Protein AF-A0A367INT8-F1 (afdb_monomer)

pLDDT: mean 71.07, std 25.34, range [24.22, 95.88]

Sequence (345 aa):
MIKSFESLFSSVSCLPGCFTMYRIRTVDRKRPLFVSNEIIEDYSVNVVDTLHKKNLLYLGEDRYLTTLLLKHFPNFKTKFNPGAQCKTNAPDTWSVLVSQRRRWINSTVHNLGELVFLNQLCGFCCFSMRFIVMLDLFSTLIQPALLAYLGVLIWKLATATNGIPYITIITLGCTYGLQIFIFIIHKRWEYIAWFFISILALPVFSFYIPLYAYWHFDDFSWGNTRIVVGDKGKKTIVGDEGEFNPKSIPLIRWSEYEKQMMAENRSDRLSQGTYPSSVYGAPHSISGYSRYTASPVHSIIHPQSVAQDYHRMRYGPTMSSDGASETMSASMVQNYHLQNPYYRQ

Mean predicted aligned error: 16.53 Å

Radius of gyration: 29.36 Å; Cα contacts (8 Å, |Δi|>4): 205; chains: 1; bounding box: 70×78×75 Å

Secondary structure (DSSP, 8-state):
-HHHHHGGGT--S---SSS-----B-TTSSSBSTT-HHHHHHH------SHHHHIIIII-HHHHHHHHHHHH-TTS-----TT-----PPP-SHHHHHHHHHHHHHHHHHHHHHHHT-TT--EETTEEHHHHHHHHHHHHHHHHHHHHHHHHHHHHHHH-SS---HHHHHHHHHHHHHHHHHHHHTT-THHHHHHHHHHHHHIIIIIIHHHHHHHTTT----GGGGEEE-TTS-EEETT------GGGS----HHHHHHHHHHHHHHHHHHTS-PPP---------------------PPPPPPP------------------------TTHHHHHHHS-TT---

Organism: Rhizopus stolonifer (NCBI:txid4846)

InterPro domains:
  IPR004835 Chitin synthase [PTHR22914] (3-272)
  IPR029044 Nucleotide-diphospho-sugar transferases [SSF53448] (7-146)

Nearest PDB structures (foldseek):
  7cz5-assembly1_R  TM=1.765E-01  e=4.079E+00  Homo sapiens

Foldseek 3Di:
DQQQVVQVLQARQADDPPLDDDDQADPVRPAGQCPGPQNCVVQVDPDQPDLLSLLCNLLNVRNNSSLSSCQPPVVDGDHDDPPRDDDDDDDPDPVLVLLNLLSVLLSLLSSLVSLLPRPRARADPPGTVSVVSVVVNVCSVCQQVVVVVVVVLVVCCVPDPDDNPVVVVVVVCVVVVVVVVVCVVVVPVVVVVVSVVVVVCCCPNRHVSSVVSVVVSVDSDNPPPQQPCPPPRDRDRPPCPDDDDPVVDDPDDPVVVVVVVVVVVVVVVVVVPDDDDDDDDDDDDDDDDDDDDDDDDDDDDDDDDDDDDDDDDDDDDDDDDDDDDPDDDPPPVVVVQVPDPPPDD

Solvent-accessible surface area (backbone atoms only — not comparable to full-atom values): 22193 Å² total; per-residue (Å²): 110,66,55,63,56,34,29,73,64,50,39,39,81,62,51,58,81,64,99,65,89,79,75,63,48,44,95,85,63,81,45,53,55,76,77,24,70,73,45,42,65,73,66,69,64,85,78,64,85,46,75,60,50,38,29,30,64,76,58,18,40,44,36,39,53,34,45,46,46,46,70,78,39,57,91,62,67,40,74,69,61,90,83,68,80,86,88,81,85,74,74,89,46,69,70,56,43,51,54,52,51,26,39,52,52,45,15,44,56,49,43,38,54,56,50,48,71,47,85,63,56,61,61,60,84,98,50,39,46,41,55,54,42,45,50,51,47,52,46,66,70,46,40,37,59,53,52,55,50,50,52,52,51,51,52,50,60,75,71,55,88,76,82,78,65,57,69,60,54,51,51,51,48,51,59,54,48,51,54,54,51,53,37,58,75,70,68,43,65,70,56,58,61,50,47,56,56,48,59,73,41,37,63,48,69,45,27,51,47,53,52,54,20,66,73,46,65,83,64,80,76,77,62,78,85,50,52,55,73,45,102,76,79,50,79,44,65,85,77,74,74,68,89,82,60,79,82,75,59,81,87,70,53,69,76,55,50,52,48,48,55,54,47,50,59,46,49,56,54,53,71,76,64,72,77,82,89,83,85,89,84,89,90,89,84,86,87,89,80,89,85,90,88,88,84,93,72,94,78,83,83,79,87,76,92,85,88,78,88,88,88,87,83,89,82,87,91,83,81,87,82,90,77,96,70,91,71,82,70,82,66,67,72,59,59,66,63,74,75,45,90,87,72,81,129

Structure (mmCIF, N/CA/C/O backbone):
data_AF-A0A367INT8-F1
#
_entry.id   AF-A0A367INT8-F1
#
loop_
_atom_site.group_PDB
_atom_site.id
_atom_site.type_symbol
_atom_site.label_atom_id
_atom_site.label_alt_id
_atom_site.label_comp_id
_atom_site.label_asym_id
_atom_site.label_entity_id
_atom_site.label_seq_id
_atom_site.pdbx_PDB_ins_code
_atom_site.Cartn_x
_atom_site.Cartn_y
_atom_site.Cartn_z
_atom_site.occupancy
_atom_site.B_iso_or_equiv
_atom_site.auth_seq_id
_atom_site.auth_comp_id
_atom_site.auth_asym_id
_atom_site.auth_atom_id
_atom_site.pdbx_PDB_model_num
ATOM 1 N N . MET A 1 1 ? 8.473 -4.611 3.969 1.00 51.66 1 MET A N 1
ATOM 2 C CA . MET A 1 1 ? 9.503 -3.624 4.361 1.00 51.66 1 MET A CA 1
ATOM 3 C C . MET A 1 1 ? 8.876 -2.389 5.011 1.00 51.66 1 MET A C 1
ATOM 5 O O . MET A 1 1 ? 9.227 -2.111 6.146 1.00 51.66 1 MET A O 1
ATOM 9 N N . ILE A 1 2 ? 7.891 -1.733 4.378 1.00 67.69 2 ILE A N 1
ATOM 10 C CA . ILE A 1 2 ? 7.231 -0.515 4.907 1.00 67.69 2 ILE A CA 1
ATOM 11 C C . ILE A 1 2 ? 6.652 -0.706 6.321 1.00 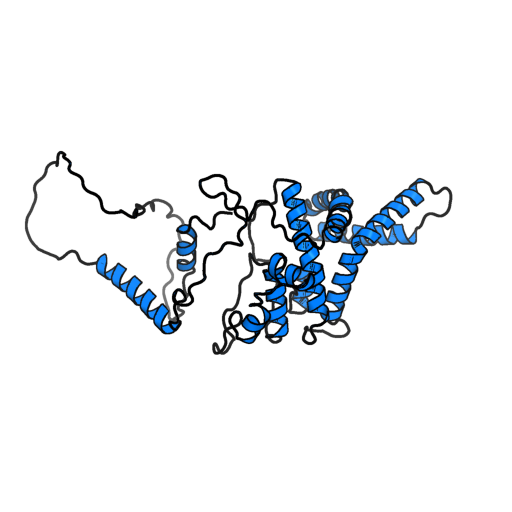67.69 2 ILE A C 1
ATOM 13 O O . ILE A 1 2 ? 7.054 0.001 7.231 1.00 67.69 2 ILE A O 1
ATOM 17 N N . LYS A 1 3 ? 5.826 -1.734 6.564 1.00 70.56 3 LYS A N 1
ATOM 18 C CA . LYS A 1 3 ? 5.237 -1.979 7.901 1.00 70.56 3 LYS A CA 1
ATOM 19 C C . LYS A 1 3 ? 6.270 -2.194 9.016 1.00 70.56 3 LYS A C 1
ATOM 21 O O . LYS A 1 3 ? 6.039 -1.826 10.163 1.00 70.56 3 LYS A O 1
ATOM 26 N N . SER A 1 4 ? 7.412 -2.802 8.690 1.00 69.44 4 SER A N 1
ATOM 27 C CA . SER A 1 4 ? 8.509 -3.001 9.644 1.00 69.44 4 SER A CA 1
ATOM 28 C C . SER A 1 4 ? 9.211 -1.681 9.963 1.00 69.44 4 SER A C 1
ATOM 30 O O . SER A 1 4 ? 9.553 -1.452 11.117 1.00 69.44 4 SER A O 1
ATOM 32 N N . PHE A 1 5 ? 9.372 -0.809 8.963 1.00 74.06 5 PHE A N 1
ATOM 33 C CA . PHE A 1 5 ? 9.899 0.545 9.133 1.00 74.06 5 PHE A CA 1
ATOM 34 C C . PHE A 1 5 ? 8.941 1.429 9.942 1.00 74.06 5 PHE A C 1
ATOM 36 O O . PHE A 1 5 ? 9.354 2.010 10.937 1.00 74.06 5 PHE A O 1
ATOM 43 N N . GLU A 1 6 ? 7.651 1.453 9.604 1.00 74.62 6 GLU A N 1
ATOM 44 C CA . GLU A 1 6 ? 6.619 2.171 10.370 1.00 74.62 6 GLU A CA 1
ATOM 45 C C . GLU A 1 6 ? 6.564 1.714 11.835 1.00 74.62 6 GLU A C 1
ATOM 47 O O . GLU A 1 6 ? 6.473 2.523 12.757 1.00 74.62 6 GLU A O 1
ATOM 52 N N . SER A 1 7 ? 6.720 0.409 12.078 1.00 72.06 7 SER A N 1
ATOM 53 C CA . SER A 1 7 ? 6.754 -0.132 13.437 1.00 72.06 7 SER A CA 1
ATOM 54 C C . SER A 1 7 ? 7.932 0.388 14.278 1.00 72.06 7 SER A C 1
ATOM 56 O O . SER A 1 7 ? 7.834 0.335 15.507 1.00 72.06 7 SER A O 1
ATOM 58 N N . LEU A 1 8 ? 9.014 0.903 13.673 1.00 69.56 8 LEU A N 1
ATOM 59 C CA . LEU A 1 8 ? 10.093 1.591 14.402 1.00 69.56 8 LEU A CA 1
ATOM 60 C C . LEU A 1 8 ? 9.602 2.916 15.000 1.00 69.56 8 LEU A C 1
ATOM 62 O O . LEU A 1 8 ? 9.969 3.258 16.121 1.00 69.56 8 LEU A O 1
ATOM 66 N N . PHE A 1 9 ? 8.683 3.601 14.317 1.00 69.69 9 PHE A N 1
ATOM 67 C CA . PHE A 1 9 ? 8.018 4.818 14.793 1.00 69.69 9 PHE A CA 1
ATOM 68 C C . PHE A 1 9 ? 6.831 4.525 15.719 1.00 69.69 9 PHE A C 1
ATOM 70 O O . PHE A 1 9 ? 6.019 5.401 16.002 1.00 69.69 9 PHE A O 1
ATOM 77 N N . SER A 1 10 ? 6.735 3.296 16.243 1.00 65.06 10 SER A N 1
ATOM 78 C CA . SER A 1 10 ? 5.701 2.874 17.195 1.00 65.06 10 SER A CA 1
ATOM 79 C C . SER A 1 10 ? 4.255 2.916 16.676 1.00 65.06 10 SER A C 1
ATOM 81 O O . SER A 1 10 ? 3.343 2.775 17.492 1.00 65.06 10 SER A O 1
ATOM 83 N N . SER A 1 11 ? 4.031 3.067 15.368 1.00 79.25 11 SER A N 1
ATOM 84 C CA . SER A 1 11 ? 2.694 3.023 14.772 1.00 79.25 11 SER A CA 1
ATOM 85 C C . SER A 1 11 ? 2.749 2.517 13.332 1.00 79.25 11 SER A C 1
ATOM 87 O O . SER A 1 11 ? 3.416 3.106 12.488 1.00 79.25 11 SER A O 1
ATOM 89 N N . VAL A 1 12 ? 2.042 1.425 13.057 1.00 84.12 12 VAL A N 1
ATOM 90 C CA . VAL A 1 12 ? 1.736 0.940 11.704 1.00 84.12 12 VAL A CA 1
ATOM 91 C C . VAL A 1 12 ? 0.470 1.638 11.213 1.00 84.12 12 VAL A C 1
ATOM 93 O O . VAL A 1 12 ? -0.550 1.630 11.907 1.00 84.12 12 VAL A O 1
ATOM 96 N N . SER A 1 13 ? 0.523 2.204 10.009 1.00 83.88 13 SER A N 1
ATOM 97 C CA . SER A 1 13 ? -0.543 3.052 9.455 1.00 83.88 13 SER A CA 1
ATOM 98 C C . SER A 1 13 ? -1.762 2.269 8.949 1.00 83.88 13 SER A C 1
ATOM 100 O O . SER A 1 13 ? -2.836 2.831 8.754 1.00 83.88 13 SER A O 1
ATOM 102 N N . CYS A 1 14 ? -1.612 0.957 8.746 1.00 87.31 14 CYS A N 1
ATOM 103 C CA . CYS A 1 14 ? -2.652 0.089 8.205 1.00 87.31 14 CYS A CA 1
ATOM 104 C C . CYS A 1 14 ? -2.554 -1.340 8.766 1.00 87.31 14 CYS A C 1
ATOM 106 O O . CYS A 1 14 ? -1.590 -2.077 8.501 1.00 87.31 14 CYS A O 1
ATOM 108 N N . LEU A 1 15 ? -3.588 -1.753 9.504 1.00 87.81 15 LEU A N 1
ATOM 109 C CA . LEU A 1 15 ? -3.765 -3.128 9.955 1.00 87.81 15 LEU A CA 1
ATOM 110 C C . LEU A 1 15 ? -4.551 -3.918 8.894 1.00 87.81 15 LEU A C 1
ATOM 112 O O . LEU A 1 15 ? -5.521 -3.401 8.344 1.00 87.81 15 LEU A O 1
ATOM 116 N N . PRO A 1 16 ? -4.130 -5.147 8.555 1.00 84.19 16 PRO A N 1
ATOM 117 C CA . PRO A 1 16 ? -4.927 -6.023 7.700 1.00 84.19 16 PRO A CA 1
ATOM 118 C C . PRO A 1 16 ? -6.182 -6.521 8.441 1.00 84.19 16 PRO A C 1
ATOM 120 O O . PRO A 1 16 ? -6.112 -6.762 9.646 1.00 84.19 16 PRO A O 1
ATOM 123 N N . GLY A 1 17 ? -7.297 -6.737 7.732 1.00 82.25 17 GLY A N 1
ATOM 124 C CA . GLY A 1 17 ? -8.530 -7.278 8.334 1.00 82.25 17 GLY A CA 1
ATOM 125 C C . GLY A 1 17 ? -8.402 -8.704 8.851 1.00 82.25 17 GLY A C 1
ATOM 126 O O . GLY A 1 17 ? -9.076 -9.106 9.793 1.00 82.25 17 GLY A O 1
ATOM 127 N N . CYS A 1 18 ? -7.476 -9.472 8.279 1.00 83.62 18 CYS A N 1
ATOM 128 C CA . CYS A 1 18 ? -7.076 -10.777 8.790 1.00 83.62 18 CYS A CA 1
ATOM 129 C C . CYS A 1 18 ? -5.679 -10.706 9.415 1.00 83.62 18 CYS A C 1
ATOM 131 O O . CYS A 1 18 ? -4.856 -9.873 9.043 1.00 83.62 18 CYS A O 1
ATOM 133 N N . PHE A 1 19 ? -5.391 -11.620 10.345 1.00 85.38 19 PHE A N 1
ATOM 134 C CA . PHE A 1 19 ? -4.071 -11.753 10.983 1.00 85.38 19 PHE A CA 1
ATOM 135 C C . PHE A 1 19 ? -3.630 -10.531 11.795 1.00 85.38 19 PHE A C 1
ATOM 137 O O . PHE A 1 19 ? -2.438 -10.246 11.926 1.00 85.38 19 PHE A O 1
ATOM 144 N N . THR A 1 20 ? -4.604 -9.856 12.400 1.00 88.75 20 THR A N 1
ATOM 145 C CA . THR A 1 20 ? -4.383 -8.799 13.382 1.00 88.75 20 THR A CA 1
ATOM 146 C C . THR A 1 20 ? -4.959 -9.225 14.725 1.00 88.75 20 THR A C 1
ATOM 148 O O . THR A 1 20 ? -6.068 -9.746 14.804 1.00 88.75 20 THR A O 1
ATOM 151 N N . MET A 1 21 ? -4.195 -9.011 15.795 1.00 88.81 21 MET A N 1
ATOM 152 C CA . MET A 1 21 ? -4.674 -9.199 17.160 1.00 88.81 21 MET A CA 1
ATOM 153 C C . MET A 1 21 ? -5.021 -7.845 17.759 1.00 88.81 21 MET A C 1
ATOM 155 O O . MET A 1 21 ? -4.192 -6.932 17.779 1.00 88.81 21 MET A O 1
ATOM 159 N N . TYR A 1 22 ? -6.236 -7.739 18.284 1.00 87.62 22 TYR A N 1
ATOM 160 C CA . TYR A 1 22 ? -6.759 -6.497 18.823 1.00 87.62 22 TYR A CA 1
ATOM 161 C C . TYR A 1 22 ? -6.879 -6.545 20.337 1.00 87.62 22 TYR A C 1
ATOM 163 O O . TYR A 1 22 ? -7.277 -7.542 20.939 1.00 87.62 22 TYR A O 1
ATOM 171 N N . ARG A 1 23 ? -6.581 -5.409 20.962 1.00 87.25 23 ARG A N 1
ATOM 172 C CA . ARG A 1 23 ? -6.961 -5.160 22.346 1.00 87.25 23 ARG A CA 1
ATOM 173 C C . ARG A 1 23 ? -8.399 -4.648 22.353 1.00 87.25 23 ARG A C 1
ATOM 175 O O . ARG A 1 23 ? -8.694 -3.663 21.694 1.00 87.25 23 ARG A O 1
ATOM 182 N N . ILE A 1 24 ? -9.279 -5.277 23.126 1.00 86.81 24 ILE A N 1
ATOM 183 C CA . ILE A 1 24 ? -10.713 -4.933 23.119 1.00 86.81 24 ILE A CA 1
ATOM 184 C C . ILE A 1 24 ? -11.026 -3.727 24.026 1.00 86.81 24 ILE A C 1
ATOM 186 O O . ILE A 1 24 ? -11.944 -2.960 23.743 1.00 86.81 24 ILE A O 1
ATOM 190 N N . ARG A 1 25 ? -10.262 -3.528 25.110 1.00 86.06 25 ARG A N 1
ATOM 191 C CA . ARG A 1 25 ? -10.492 -2.467 26.110 1.00 86.06 25 ARG A CA 1
ATOM 192 C C . ARG A 1 25 ? -9.225 -1.688 26.441 1.00 86.06 25 ARG A C 1
ATOM 194 O O . ARG A 1 25 ? -8.117 -2.210 26.321 1.00 86.06 25 ARG A O 1
ATOM 201 N N . THR A 1 26 ? -9.388 -0.465 26.923 1.00 84.25 26 THR A N 1
ATOM 202 C CA . THR A 1 26 ? -8.302 0.372 27.447 1.00 84.25 26 THR A CA 1
ATOM 203 C C . THR A 1 26 ? -7.573 -0.287 28.629 1.00 84.25 26 THR A C 1
ATOM 205 O O . THR A 1 26 ? -8.050 -1.259 29.215 1.00 84.25 26 THR A O 1
ATOM 208 N N . VAL A 1 27 ? -6.378 0.211 28.976 1.00 83.06 27 VAL A N 1
ATOM 209 C CA . VAL A 1 27 ? -5.539 -0.354 30.060 1.00 83.06 27 VAL A CA 1
ATOM 210 C C . VAL A 1 27 ? -6.277 -0.367 31.404 1.00 83.06 27 VAL A C 1
ATOM 212 O O . VAL A 1 27 ? -6.186 -1.339 32.145 1.00 83.06 27 VAL A O 1
ATOM 215 N N . ASP A 1 28 ? -7.061 0.673 31.677 1.00 82.00 28 ASP A N 1
ATOM 216 C CA . ASP A 1 28 ? -7.913 0.807 32.862 1.00 82.00 28 ASP A CA 1
ATOM 217 C C . ASP A 1 28 ? -9.216 -0.018 32.784 1.00 82.00 28 ASP A C 1
ATOM 219 O O . ASP A 1 28 ? -10.001 -0.018 33.728 1.00 82.00 28 ASP A O 1
ATOM 223 N N . ARG A 1 29 ? -9.453 -0.730 31.670 1.00 76.81 29 ARG A N 1
ATOM 224 C CA . ARG A 1 29 ? -10.635 -1.558 31.363 1.00 76.81 29 ARG A CA 1
ATOM 225 C C . ARG A 1 29 ? -11.980 -0.825 31.362 1.00 76.81 29 ARG A C 1
ATOM 227 O O . ARG A 1 29 ? -13.014 -1.488 31.269 1.00 76.81 29 ARG A O 1
ATOM 234 N N . LYS A 1 30 ? -11.988 0.508 31.426 1.00 79.62 30 LYS A N 1
ATOM 235 C CA . LYS A 1 30 ? -13.220 1.307 31.521 1.00 79.62 30 LYS A CA 1
ATOM 236 C C . LYS A 1 30 ? -13.869 1.583 30.173 1.00 79.62 30 LYS A C 1
ATOM 238 O O . LYS A 1 30 ? -15.074 1.800 30.132 1.00 79.62 30 LYS A O 1
ATOM 243 N N . ARG A 1 31 ? -13.093 1.589 29.083 1.00 80.81 31 ARG A N 1
ATOM 244 C CA . ARG A 1 31 ? -13.590 1.948 27.751 1.00 80.81 31 ARG A CA 1
ATOM 245 C C . ARG A 1 31 ? -13.299 0.843 26.733 1.00 80.81 31 ARG A C 1
ATOM 247 O O . ARG A 1 31 ? -12.175 0.328 26.707 1.00 80.81 31 ARG A O 1
ATOM 254 N N . PRO A 1 32 ? -14.281 0.447 25.907 1.00 86.75 32 PRO A N 1
ATOM 255 C CA . PRO A 1 32 ? -14.003 -0.365 24.733 1.00 86.75 32 PRO A CA 1
ATOM 256 C C . PRO A 1 32 ? -13.236 0.462 23.696 1.00 86.75 32 PRO A C 1
ATOM 258 O O . PRO A 1 32 ? -13.439 1.668 23.603 1.00 86.75 32 PRO A O 1
ATOM 261 N N . LEU A 1 33 ? -12.354 -0.184 22.931 1.00 86.44 33 LEU A N 1
ATOM 262 C CA . LEU A 1 33 ? -11.615 0.481 21.853 1.00 86.44 33 LEU A CA 1
ATOM 263 C C . LEU A 1 33 ? -12.433 0.502 20.558 1.00 86.44 33 LEU A C 1
ATOM 265 O O . LEU A 1 33 ? -12.694 1.568 20.033 1.00 86.44 33 LEU A O 1
ATOM 269 N N . PHE A 1 34 ? -12.895 -0.658 20.087 1.00 84.50 34 PHE A N 1
ATOM 270 C CA . PHE A 1 34 ? -13.546 -0.811 18.773 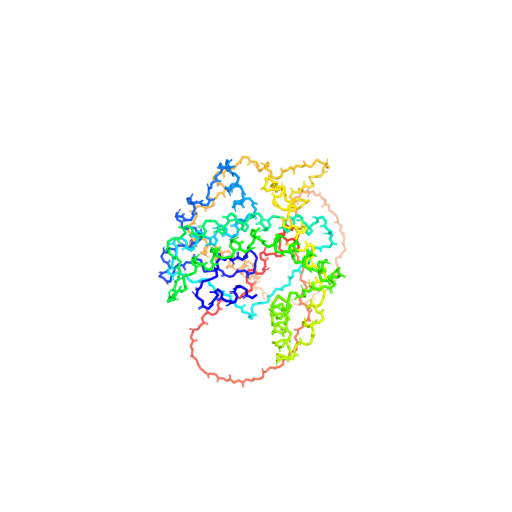1.00 84.50 34 PHE A CA 1
ATOM 271 C C . PHE A 1 34 ? -15.027 -0.439 18.747 1.00 84.50 34 PHE A C 1
ATOM 273 O O . PHE A 1 34 ? -15.547 -0.046 17.713 1.00 84.50 34 PHE A O 1
ATOM 280 N N . VAL A 1 35 ? -15.701 -0.572 19.889 1.00 86.12 35 VAL A N 1
ATOM 281 C CA . VAL A 1 35 ? -17.119 -0.220 20.058 1.00 86.12 35 VAL A CA 1
ATOM 282 C C . VAL A 1 35 ? -17.267 1.035 20.918 1.00 86.12 35 VAL A C 1
ATOM 284 O O . VAL A 1 35 ? -18.197 1.153 21.711 1.00 86.12 35 VAL A O 1
ATOM 287 N N . SER A 1 36 ? -16.289 1.942 20.839 1.00 89.31 36 SER A N 1
ATOM 288 C CA . SER A 1 36 ? -16.420 3.265 21.443 1.00 89.31 36 SER A CA 1
ATOM 289 C C . SER A 1 36 ? -17.398 4.105 20.624 1.00 89.31 36 SER A C 1
ATOM 291 O O . SER A 1 36 ? -17.539 3.893 19.418 1.00 89.31 36 SER A O 1
ATOM 293 N N . ASN A 1 37 ? -18.073 5.056 21.271 1.00 90.00 37 ASN A N 1
ATOM 294 C CA . ASN A 1 37 ? -19.060 5.899 20.596 1.00 90.00 37 ASN A CA 1
ATOM 295 C C . ASN A 1 37 ? -18.432 6.655 19.417 1.00 90.00 37 ASN A C 1
ATOM 297 O O . ASN A 1 37 ? -19.043 6.738 18.363 1.00 90.00 37 ASN A O 1
ATOM 301 N N . GLU A 1 38 ? -17.193 7.123 19.576 1.00 91.19 38 GLU A N 1
ATOM 302 C CA . GLU A 1 38 ? -16.467 7.895 18.567 1.00 91.19 38 GLU A CA 1
ATOM 303 C C . GLU A 1 38 ? -16.141 7.062 17.318 1.00 91.19 38 GLU A C 1
ATOM 305 O O . GLU A 1 38 ? -16.261 7.550 16.197 1.00 91.19 38 GLU A O 1
ATOM 310 N N . ILE A 1 39 ? -15.756 5.790 17.494 1.00 92.44 39 ILE A N 1
ATOM 311 C CA . ILE A 1 39 ? -15.537 4.890 16.354 1.00 92.44 39 ILE A CA 1
ATOM 312 C C . ILE A 1 39 ? -16.863 4.531 15.701 1.00 92.44 39 ILE A C 1
ATOM 314 O O . ILE A 1 39 ? -16.953 4.567 14.479 1.00 92.44 39 ILE A O 1
ATOM 318 N N . ILE A 1 40 ? -17.885 4.191 16.491 1.00 91.69 40 ILE A N 1
ATOM 319 C CA . ILE A 1 40 ? -19.196 3.815 15.954 1.00 91.69 40 ILE A CA 1
ATOM 320 C C . ILE A 1 40 ? -19.775 4.970 15.138 1.00 91.69 40 ILE A C 1
ATOM 322 O O . ILE A 1 40 ? -20.241 4.732 14.032 1.00 91.69 40 ILE A O 1
ATOM 326 N N . GLU A 1 41 ? -19.718 6.204 15.631 1.00 91.56 41 GLU A N 1
ATOM 327 C CA . GLU A 1 41 ? -20.255 7.380 14.940 1.00 91.56 41 GLU A CA 1
ATOM 328 C C . GLU A 1 41 ? -19.591 7.612 13.573 1.00 91.56 41 GLU A C 1
ATOM 330 O O . GLU A 1 41 ? -20.291 7.772 12.575 1.00 91.56 41 GLU A O 1
ATOM 335 N N . ASP A 1 42 ? -18.258 7.538 13.499 1.00 91.31 42 ASP A N 1
ATOM 336 C CA . ASP A 1 42 ? -17.522 7.723 12.240 1.00 91.31 42 ASP A CA 1
ATOM 337 C C . ASP A 1 42 ? -17.652 6.519 11.284 1.00 91.31 42 ASP A C 1
ATOM 339 O O . ASP A 1 42 ? -17.585 6.671 10.064 1.00 91.31 42 ASP A O 1
ATOM 343 N N . TYR A 1 43 ? -17.805 5.308 11.822 1.00 91.62 43 TYR A N 1
ATOM 344 C CA . TYR A 1 43 ? -17.784 4.073 11.040 1.00 91.62 43 TYR A CA 1
ATOM 345 C C . TYR A 1 43 ? -19.183 3.620 10.584 1.00 91.62 43 TYR A C 1
ATOM 347 O O . TYR A 1 43 ? -19.321 3.041 9.508 1.00 91.62 43 TYR A O 1
ATOM 355 N N . SER A 1 44 ? -20.242 3.904 11.353 1.00 89.00 44 SER A N 1
ATOM 356 C CA . SER A 1 44 ? -21.634 3.486 11.080 1.00 89.00 44 SER A CA 1
ATOM 357 C C . SER A 1 44 ? -22.357 4.371 10.052 1.00 89.00 44 SER A C 1
ATOM 359 O O . SER A 1 44 ? -23.520 4.753 10.201 1.00 89.00 44 SER A O 1
ATOM 361 N N . VAL A 1 45 ? -21.674 4.697 8.956 1.00 87.00 45 VAL A N 1
ATOM 362 C CA . VAL A 1 45 ? -22.222 5.530 7.883 1.00 87.00 45 VAL A CA 1
ATOM 363 C C . VAL A 1 45 ? -23.026 4.669 6.909 1.00 87.00 45 VAL A C 1
ATOM 365 O O . VAL A 1 45 ? -22.475 4.006 6.033 1.00 87.00 45 VAL A O 1
ATOM 368 N N . ASN A 1 46 ? -24.353 4.726 7.027 1.00 81.38 46 ASN A N 1
ATOM 369 C CA . ASN A 1 46 ? -25.266 3.970 6.159 1.00 81.38 46 ASN A CA 1
ATOM 370 C C . ASN A 1 46 ? -25.440 4.591 4.761 1.00 81.38 46 ASN A C 1
ATOM 372 O O . ASN A 1 46 ? -25.730 3.887 3.796 1.00 81.38 46 ASN A O 1
ATOM 376 N N . VAL A 1 47 ? -25.253 5.910 4.632 1.00 84.50 47 VAL A N 1
ATOM 377 C CA . VAL A 1 47 ? -25.391 6.630 3.357 1.00 84.50 47 VAL A CA 1
ATOM 378 C C . VAL A 1 47 ? -24.008 6.975 2.812 1.00 84.50 47 VAL A C 1
ATOM 380 O O . VAL A 1 47 ? -23.354 7.922 3.250 1.00 84.50 47 VAL A O 1
ATOM 383 N N . VAL A 1 48 ? -23.564 6.181 1.840 1.00 86.75 48 VAL A N 1
ATOM 384 C CA . VAL A 1 48 ? -22.223 6.257 1.249 1.00 86.75 48 VAL A CA 1
ATOM 385 C C . VAL A 1 48 ? -22.310 6.891 -0.144 1.00 86.75 48 VAL A C 1
ATOM 387 O O . VAL A 1 48 ? -22.306 6.225 -1.180 1.00 86.75 48 VAL A O 1
ATOM 390 N N . ASP A 1 49 ? -22.442 8.212 -0.156 1.00 88.00 49 ASP A N 1
ATOM 391 C CA . ASP A 1 49 ? -22.735 9.037 -1.331 1.00 88.00 49 ASP A CA 1
ATOM 392 C C . ASP A 1 49 ? -21.497 9.403 -2.164 1.00 88.00 49 ASP A C 1
ATOM 394 O O . ASP A 1 49 ? -21.576 9.494 -3.390 1.00 88.00 49 ASP A O 1
ATOM 398 N N . THR A 1 50 ? -20.331 9.557 -1.531 1.00 92.31 50 THR A N 1
ATOM 399 C CA . THR A 1 50 ? -19.106 9.988 -2.222 1.00 92.31 50 THR A CA 1
ATOM 400 C C . THR A 1 50 ? -18.208 8.828 -2.647 1.00 92.31 50 THR A C 1
ATOM 402 O O . THR A 1 50 ? -18.126 7.794 -1.983 1.00 92.31 50 THR A O 1
ATOM 405 N N . LEU A 1 51 ? -17.447 9.035 -3.729 1.00 92.00 51 LEU A N 1
ATOM 406 C CA . LEU A 1 51 ? -16.408 8.103 -4.185 1.00 92.00 51 LEU A CA 1
ATOM 407 C C . LEU A 1 51 ? -15.413 7.767 -3.064 1.00 92.00 51 LEU A C 1
ATOM 409 O O . LEU A 1 51 ? -15.011 6.617 -2.898 1.00 92.00 51 LEU A O 1
ATOM 413 N N . HIS A 1 52 ? -15.058 8.777 -2.271 1.00 93.38 52 HIS A N 1
ATOM 414 C CA . HIS A 1 52 ? -14.146 8.637 -1.149 1.00 93.38 52 HIS A CA 1
ATOM 415 C C . HIS A 1 52 ? -14.717 7.725 -0.058 1.00 93.38 52 HIS A C 1
ATOM 417 O O . HIS A 1 52 ? -14.083 6.732 0.295 1.00 93.38 52 HIS A O 1
ATOM 423 N N . LYS A 1 53 ? -15.944 7.987 0.409 1.00 91.25 53 LYS A N 1
ATOM 424 C CA . LYS A 1 53 ? -16.592 7.143 1.420 1.00 91.25 53 LYS A CA 1
ATOM 425 C C . LYS A 1 53 ? -16.797 5.712 0.919 1.00 91.25 53 LYS A C 1
ATOM 427 O O . LYS A 1 53 ? -16.570 4.778 1.677 1.00 91.25 53 LYS A O 1
ATOM 432 N N . LYS A 1 54 ? -17.155 5.516 -0.358 1.00 91.56 54 LYS A N 1
ATOM 433 C CA . LYS A 1 54 ? -17.300 4.170 -0.947 1.00 91.56 54 LYS A CA 1
ATOM 434 C C . LYS A 1 54 ? -15.981 3.404 -0.942 1.00 91.56 54 LYS A C 1
ATOM 436 O O . LYS A 1 54 ? -15.951 2.235 -0.571 1.00 91.56 54 LYS A O 1
ATOM 441 N N . ASN A 1 55 ? -14.875 4.056 -1.294 1.00 93.25 55 ASN A N 1
ATOM 442 C CA . ASN A 1 55 ? -13.558 3.426 -1.247 1.00 93.25 55 ASN A CA 1
ATOM 443 C C . ASN A 1 55 ? -13.117 3.078 0.183 1.00 93.25 55 ASN A C 1
ATOM 445 O O . ASN A 1 55 ? -12.540 2.011 0.388 1.00 93.25 55 ASN A O 1
ATOM 449 N N . LEU A 1 56 ? -13.420 3.930 1.165 1.00 92.75 56 LEU A N 1
ATOM 450 C CA . LEU A 1 56 ? -13.120 3.660 2.572 1.00 92.75 56 LEU A CA 1
ATOM 451 C C . LEU A 1 56 ? -13.981 2.534 3.155 1.00 92.75 56 LEU A C 1
ATOM 453 O O . LEU A 1 56 ? -13.435 1.584 3.698 1.00 92.75 56 LEU A O 1
ATOM 457 N N . LEU A 1 57 ? -15.305 2.615 3.020 1.00 91.06 57 LEU A N 1
ATOM 458 C CA . LEU A 1 57 ? -16.244 1.741 3.732 1.00 91.06 57 LEU A CA 1
ATOM 459 C C . LEU A 1 57 ? -16.574 0.448 2.977 1.00 91.06 57 LEU A C 1
ATOM 461 O O . LEU A 1 57 ? -16.823 -0.572 3.607 1.00 91.06 57 LEU A O 1
ATOM 465 N N . TYR A 1 58 ? -16.572 0.442 1.638 1.00 88.50 58 TYR A N 1
ATOM 466 C CA . TYR A 1 58 ? -16.912 -0.767 0.868 1.00 88.50 58 TYR A CA 1
ATOM 467 C C . TYR A 1 58 ? -15.699 -1.575 0.419 1.00 88.50 58 TYR A C 1
ATOM 469 O O . TYR A 1 58 ? -15.823 -2.786 0.227 1.00 88.50 58 TYR A O 1
ATOM 477 N N . LEU A 1 59 ? -14.547 -0.933 0.198 1.00 89.06 59 LEU A N 1
ATOM 478 C CA . LEU A 1 59 ? -13.343 -1.600 -0.317 1.00 89.06 59 LEU A CA 1
ATOM 479 C C . LEU A 1 59 ? -12.202 -1.670 0.702 1.00 89.06 59 LEU A C 1
ATOM 481 O O . LEU A 1 59 ? -11.416 -2.615 0.655 1.00 89.06 59 LEU A O 1
ATOM 485 N N . GLY A 1 60 ? -12.092 -0.666 1.574 1.00 90.50 60 GLY A N 1
ATOM 486 C CA . GLY A 1 60 ? -10.952 -0.429 2.460 1.00 90.50 60 GLY A CA 1
ATOM 487 C C . GLY A 1 60 ? -11.276 -0.461 3.946 1.00 90.50 60 GLY A C 1
ATOM 488 O O . GLY A 1 60 ? -10.538 0.147 4.716 1.00 90.50 60 GLY A O 1
ATOM 489 N N . GLU A 1 61 ? -12.355 -1.132 4.329 1.00 92.06 61 GLU A N 1
ATOM 490 C CA . GLU A 1 61 ? -12.961 -1.066 5.659 1.00 92.06 61 GLU A CA 1
ATOM 491 C C . GLU A 1 61 ? -11.955 -1.313 6.800 1.00 92.06 61 GLU A C 1
ATOM 493 O O . GLU A 1 61 ? -11.801 -0.456 7.670 1.00 92.06 61 GLU A O 1
ATOM 498 N N . ASP A 1 62 ? -11.148 -2.375 6.709 1.00 91.44 62 ASP A N 1
ATOM 499 C CA . ASP A 1 62 ? -10.062 -2.672 7.659 1.00 91.44 62 ASP A CA 1
ATOM 500 C C . ASP A 1 62 ? -9.076 -1.501 7.850 1.00 91.44 62 ASP A C 1
ATOM 502 O O . ASP A 1 62 ? -8.573 -1.211 8.945 1.00 91.44 62 ASP A O 1
ATOM 506 N N . ARG A 1 63 ? -8.750 -0.828 6.739 1.00 92.69 63 ARG A N 1
ATOM 507 C CA . ARG A 1 63 ? -7.801 0.288 6.719 1.00 92.69 63 ARG A CA 1
ATOM 508 C C . ARG A 1 63 ? -8.434 1.508 7.352 1.00 92.69 63 ARG A C 1
ATOM 510 O O . ARG A 1 63 ? -7.799 2.148 8.185 1.00 92.69 63 ARG A O 1
ATOM 517 N N . TYR A 1 64 ? -9.686 1.778 6.997 1.00 93.56 64 TYR A N 1
ATOM 518 C CA . TYR A 1 64 ? -10.430 2.891 7.553 1.00 93.56 64 TYR A CA 1
ATOM 519 C C . TYR A 1 64 ? -10.620 2.727 9.062 1.00 93.56 64 TYR A C 1
ATOM 521 O O . TYR A 1 64 ? -10.352 3.661 9.812 1.00 93.56 64 TYR A O 1
ATOM 529 N N . LEU A 1 65 ? -10.928 1.516 9.534 1.00 93.00 65 LEU A N 1
ATOM 530 C CA . LEU A 1 65 ? -10.965 1.206 10.962 1.00 93.00 65 LEU A CA 1
ATOM 531 C C . LEU A 1 65 ? -9.622 1.507 11.644 1.00 93.00 65 LEU A C 1
ATOM 533 O O . LEU A 1 65 ? -9.589 2.094 12.723 1.00 93.00 65 LEU A O 1
ATOM 537 N N . THR A 1 66 ? -8.500 1.164 11.003 1.00 92.00 66 THR A N 1
ATOM 538 C CA . THR A 1 66 ? -7.166 1.525 11.513 1.00 92.00 66 THR A CA 1
ATOM 539 C C . THR A 1 66 ? -6.993 3.041 11.617 1.00 92.00 66 THR A C 1
ATOM 541 O O . THR A 1 66 ? -6.509 3.536 12.633 1.00 92.00 66 THR A O 1
ATOM 544 N N . THR A 1 67 ? -7.417 3.783 10.597 1.00 92.50 67 THR A N 1
ATOM 545 C CA . THR A 1 67 ? -7.379 5.250 10.570 1.00 92.50 67 THR A CA 1
ATOM 546 C C . THR A 1 67 ? -8.196 5.848 11.719 1.00 92.50 67 THR A C 1
ATOM 548 O O . THR A 1 67 ? -7.703 6.734 12.417 1.00 92.50 67 THR A O 1
ATOM 551 N N . LEU A 1 68 ? -9.390 5.315 11.998 1.00 92.75 68 LEU A N 1
ATOM 552 C CA . LEU A 1 68 ? -10.221 5.744 13.130 1.00 92.75 68 LEU A CA 1
ATOM 553 C C . LEU A 1 68 ? -9.578 5.438 14.486 1.00 92.75 68 LEU A C 1
ATOM 555 O O . LEU A 1 68 ? -9.612 6.281 15.382 1.00 92.75 68 LEU A O 1
ATOM 559 N N . LEU A 1 69 ? -8.931 4.279 14.641 1.00 90.69 69 LEU A N 1
ATOM 560 C CA . LEU A 1 69 ? -8.180 3.959 15.860 1.00 90.69 69 LEU A CA 1
ATOM 561 C C . LEU A 1 69 ? -7.035 4.948 16.089 1.00 90.69 69 LEU A C 1
ATOM 563 O O . LEU A 1 69 ? -6.831 5.398 17.213 1.00 90.69 69 LEU A O 1
ATOM 567 N N . LEU A 1 70 ? -6.300 5.308 15.036 1.00 89.62 70 LEU A N 1
ATOM 568 C CA . LEU A 1 70 ? -5.214 6.286 15.125 1.00 89.62 70 LEU A CA 1
ATOM 569 C C . LEU A 1 70 ? -5.731 7.702 15.419 1.00 89.62 70 LEU A C 1
ATOM 571 O O . LEU A 1 70 ? -5.062 8.454 16.122 1.00 89.62 70 LEU A O 1
ATOM 575 N N . LYS A 1 71 ? -6.920 8.049 14.914 1.00 90.56 71 LYS A N 1
ATOM 576 C CA . LYS A 1 71 ? -7.592 9.335 15.147 1.00 90.56 71 LYS A CA 1
ATOM 577 C C . LYS A 1 71 ? -8.094 9.480 16.586 1.00 90.56 71 LYS A C 1
ATOM 579 O O . LYS A 1 71 ? -7.823 10.494 17.221 1.00 90.56 71 LYS A O 1
ATOM 584 N N . HIS A 1 72 ? -8.820 8.484 17.095 1.00 90.88 72 HIS A N 1
ATOM 585 C CA . HIS A 1 72 ? -9.531 8.568 18.381 1.00 90.88 72 HIS A CA 1
ATOM 586 C C . HIS A 1 72 ? -8.722 8.038 19.569 1.00 90.88 72 HIS A C 1
ATOM 588 O O . HIS A 1 72 ? -8.948 8.436 20.711 1.00 90.88 72 HIS A O 1
ATOM 594 N N . PHE A 1 73 ? -7.741 7.168 19.316 1.00 89.00 73 PHE A N 1
ATOM 595 C CA . PHE A 1 73 ? -6.905 6.544 20.343 1.00 89.00 73 PHE A CA 1
ATOM 596 C C . PHE A 1 73 ? -5.400 6.755 20.081 1.00 89.00 73 PHE A C 1
ATOM 598 O O . PHE A 1 73 ? -4.636 5.786 20.070 1.00 89.00 73 PHE A O 1
ATOM 605 N N . PRO A 1 74 ? -4.924 8.012 19.973 1.00 85.69 74 PRO A N 1
ATOM 606 C CA . PRO A 1 74 ? -3.534 8.350 19.614 1.00 85.69 74 PRO A CA 1
ATOM 607 C C . PRO A 1 74 ? -2.482 7.811 20.601 1.00 85.69 74 PRO A C 1
ATOM 609 O O . PRO A 1 74 ? -1.317 7.627 20.256 1.00 85.69 74 PRO A O 1
ATOM 612 N N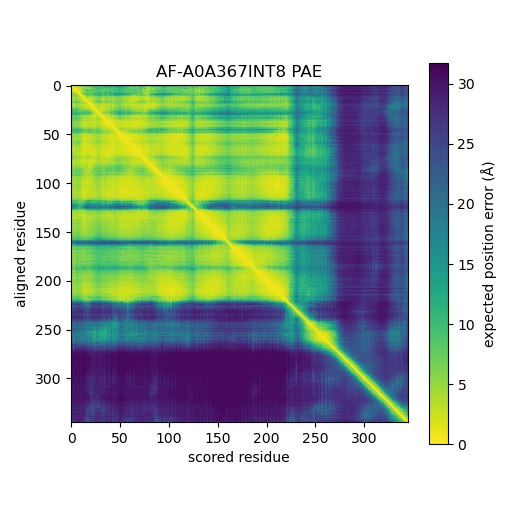 . ASN A 1 75 ? -2.883 7.543 21.848 1.00 84.38 75 ASN A N 1
ATOM 613 C CA . ASN A 1 75 ? -2.004 7.007 22.892 1.00 84.38 75 ASN A CA 1
ATOM 614 C C . ASN A 1 75 ? -1.772 5.490 22.766 1.00 84.38 75 ASN A C 1
ATOM 616 O O . ASN A 1 75 ? -0.921 4.931 23.464 1.00 84.38 75 ASN A O 1
ATOM 620 N N . PHE A 1 76 ? -2.534 4.806 21.910 1.00 86.88 76 PHE A N 1
ATOM 621 C CA . PHE A 1 76 ? -2.380 3.382 21.644 1.00 86.88 76 PHE A CA 1
ATOM 622 C C . PHE A 1 76 ? -1.469 3.160 20.439 1.00 86.88 76 PHE A C 1
ATOM 624 O O . PHE A 1 76 ? -1.393 3.966 19.519 1.00 86.88 76 PHE A O 1
ATOM 631 N N . LYS A 1 77 ? -0.742 2.042 20.465 1.00 85.31 77 LYS A N 1
ATOM 632 C CA . LYS A 1 77 ? 0.276 1.721 19.463 1.00 85.31 77 LYS A CA 1
ATOM 633 C C . LYS A 1 77 ? -0.140 0.511 18.649 1.00 85.31 77 LYS A C 1
ATOM 635 O O . LYS A 1 77 ? -0.453 -0.537 19.216 1.00 85.31 77 LYS A O 1
ATOM 640 N N . THR A 1 78 ? -0.055 0.633 17.334 1.00 88.31 78 THR A N 1
ATOM 641 C CA . THR A 1 78 ? -0.129 -0.484 16.392 1.00 88.31 78 THR A CA 1
ATOM 642 C C . THR A 1 78 ? 1.293 -0.973 16.111 1.00 88.31 78 THR A C 1
ATOM 644 O O . THR A 1 78 ? 2.193 -0.186 15.819 1.00 88.31 78 THR A O 1
ATOM 647 N N . LYS A 1 79 ? 1.540 -2.278 16.257 1.00 86.19 79 LYS A N 1
ATOM 648 C CA . LYS A 1 79 ? 2.877 -2.864 16.080 1.00 86.19 79 LYS A CA 1
ATOM 649 C C . LYS A 1 79 ? 2.843 -4.044 15.130 1.00 86.19 79 LYS A C 1
ATOM 651 O O . LYS A 1 79 ? 1.934 -4.868 15.180 1.00 86.19 79 LYS A O 1
ATOM 656 N N . PHE A 1 80 ? 3.884 -4.144 14.314 1.00 89.06 80 PHE A N 1
ATOM 657 C CA . PHE A 1 80 ? 4.125 -5.310 13.483 1.00 89.06 80 PHE A CA 1
ATOM 658 C C . PHE A 1 80 ? 4.958 -6.335 14.263 1.00 89.06 80 PHE A C 1
ATOM 660 O O . PHE A 1 80 ? 6.031 -6.005 14.766 1.00 89.06 80 PHE A O 1
ATOM 667 N N . ASN A 1 81 ? 4.480 -7.578 14.355 1.00 88.00 81 ASN A N 1
ATOM 668 C CA . ASN A 1 81 ? 5.237 -8.684 14.939 1.00 88.00 81 ASN A CA 1
ATOM 669 C C . ASN A 1 81 ? 5.775 -9.596 13.818 1.00 88.00 81 ASN A C 1
ATOM 671 O O . ASN A 1 81 ? 4.979 -10.312 13.212 1.00 88.00 81 ASN A O 1
ATOM 675 N N . PRO A 1 82 ? 7.097 -9.625 13.553 1.00 84.94 82 PRO A N 1
ATOM 676 C CA . PRO A 1 82 ? 7.671 -10.465 12.499 1.00 84.94 82 PRO A CA 1
ATOM 677 C C . PRO A 1 82 ? 7.574 -11.970 12.790 1.00 84.94 82 PRO A C 1
ATOM 679 O O . PRO A 1 82 ? 7.690 -12.769 11.866 1.00 84.94 82 PRO A O 1
ATOM 682 N N . GLY A 1 83 ? 7.374 -12.365 14.053 1.00 87.00 83 GLY A N 1
ATOM 683 C CA . GLY A 1 83 ? 7.170 -13.762 14.442 1.00 87.00 83 GLY A CA 1
ATOM 684 C C . GLY A 1 83 ? 5.735 -14.258 14.243 1.00 87.00 83 GLY A C 1
ATOM 685 O O . GLY A 1 83 ? 5.499 -15.460 14.333 1.00 87.00 83 GLY A O 1
ATOM 686 N N . ALA A 1 84 ? 4.774 -13.367 13.975 1.00 87.62 84 ALA A N 1
ATOM 687 C CA . ALA A 1 84 ? 3.403 -13.767 13.686 1.00 87.62 84 ALA A CA 1
ATOM 688 C C . ALA A 1 84 ? 3.334 -14.403 12.290 1.00 87.62 84 ALA A C 1
ATOM 690 O O . ALA A 1 84 ? 3.697 -13.780 11.292 1.00 87.62 84 ALA A O 1
ATOM 691 N N . GLN A 1 85 ? 2.872 -15.652 12.226 1.00 85.81 85 GLN A N 1
ATOM 692 C CA . GLN A 1 85 ? 2.776 -16.418 10.987 1.00 85.81 85 GLN A CA 1
ATOM 693 C C . GLN A 1 85 ? 1.324 -16.690 10.633 1.00 85.81 85 GLN A C 1
ATOM 695 O O . GLN A 1 85 ? 0.494 -16.959 11.499 1.00 85.81 85 GLN A O 1
ATOM 700 N N . CYS A 1 86 ? 1.037 -16.680 9.338 1.00 84.88 86 CYS A N 1
ATOM 701 C CA . CYS A 1 86 ? -0.229 -17.155 8.824 1.00 84.88 86 CYS A CA 1
ATOM 702 C C . CYS A 1 86 ? -0.049 -17.803 7.454 1.00 84.88 86 CYS A C 1
ATOM 704 O O . CYS A 1 86 ? 0.926 -17.525 6.751 1.00 84.88 86 CYS A O 1
ATOM 706 N N . LYS A 1 87 ? -1.007 -18.648 7.077 1.00 86.19 87 LYS A N 1
ATOM 707 C CA . LYS A 1 87 ? -1.088 -19.251 5.751 1.00 86.19 87 LYS A CA 1
ATOM 708 C C . LYS A 1 87 ? -2.404 -18.829 5.115 1.00 86.19 87 LYS A C 1
ATOM 710 O O . LYS A 1 87 ? -3.441 -18.872 5.766 1.00 86.19 87 LYS A O 1
ATOM 715 N N . THR A 1 88 ? -2.335 -18.415 3.859 1.00 87.00 88 THR A N 1
ATOM 716 C CA . THR A 1 88 ? -3.497 -18.057 3.047 1.00 87.00 88 THR A CA 1
ATOM 717 C C . THR A 1 88 ? -3.260 -18.502 1.610 1.00 87.00 88 THR A C 1
ATOM 719 O O . THR A 1 88 ? -2.111 -18.699 1.200 1.00 87.00 88 THR A O 1
ATOM 722 N N . ASN A 1 89 ? -4.340 -18.659 0.857 1.00 88.19 89 ASN A N 1
ATOM 723 C CA . ASN A 1 89 ? -4.285 -19.046 -0.542 1.00 88.19 89 ASN A CA 1
ATOM 724 C C . ASN A 1 89 ? -4.097 -17.803 -1.415 1.00 88.19 89 ASN A C 1
ATOM 726 O O . ASN A 1 89 ? -4.787 -16.794 -1.260 1.00 88.19 89 ASN A O 1
ATOM 730 N N . ALA A 1 90 ? -3.142 -17.874 -2.340 1.00 89.31 90 ALA A N 1
ATOM 731 C CA . ALA A 1 90 ? -2.978 -16.851 -3.363 1.00 89.31 90 ALA A CA 1
ATOM 732 C C . ALA A 1 90 ? -4.092 -16.979 -4.419 1.00 89.31 90 ALA A C 1
ATOM 734 O O . ALA A 1 90 ? -4.601 -18.082 -4.626 1.00 89.31 90 ALA A O 1
ATOM 735 N N . PRO A 1 91 ? -4.464 -15.883 -5.104 1.00 90.19 91 PRO A N 1
ATOM 736 C CA . PRO A 1 91 ? -5.384 -15.965 -6.231 1.00 90.19 91 PRO A CA 1
ATOM 737 C C . PRO A 1 91 ? -4.810 -16.876 -7.324 1.00 90.19 91 PRO A C 1
ATOM 739 O O . PRO A 1 91 ? -3.650 -16.745 -7.713 1.00 90.19 91 PRO A O 1
ATOM 742 N N . ASP A 1 92 ? -5.649 -17.781 -7.810 1.00 90.81 92 ASP A N 1
ATOM 743 C CA . ASP A 1 92 ? -5.350 -18.811 -8.808 1.00 90.81 92 ASP A CA 1
ATOM 744 C C . ASP A 1 92 ? -5.599 -18.341 -10.250 1.00 90.81 92 ASP A C 1
ATOM 746 O O . ASP A 1 92 ? -5.031 -18.877 -11.200 1.00 90.81 92 ASP A O 1
ATOM 750 N N . THR A 1 93 ? -6.424 -17.307 -10.419 1.00 93.06 93 THR A N 1
ATOM 751 C CA . THR A 1 93 ? -6.820 -16.759 -11.717 1.00 93.06 93 THR A CA 1
ATOM 752 C C . THR A 1 93 ? -6.466 -15.280 -11.851 1.00 93.06 93 THR A C 1
ATOM 754 O O . THR A 1 93 ? -6.503 -14.494 -10.899 1.00 93.06 93 THR A O 1
ATOM 757 N N . TRP A 1 94 ? -6.151 -14.871 -13.083 1.00 91.44 94 TRP A N 1
ATOM 758 C CA . TRP A 1 94 ? -5.762 -13.494 -13.397 1.00 91.44 94 TRP A CA 1
ATOM 759 C C . TRP A 1 94 ? -6.853 -12.468 -13.067 1.00 91.44 94 TRP A C 1
ATOM 761 O O . TRP A 1 94 ? -6.566 -11.417 -12.494 1.00 91.44 94 TRP A O 1
ATOM 771 N N . SER A 1 95 ? -8.112 -12.775 -13.385 1.00 90.62 95 SER A N 1
ATOM 772 C CA . SER A 1 95 ? -9.243 -11.880 -13.120 1.00 90.62 95 SER A CA 1
ATOM 773 C C . SER A 1 95 ? -9.419 -11.610 -11.623 1.00 90.62 95 SER A C 1
ATOM 775 O O . SER A 1 95 ? -9.637 -10.463 -11.228 1.00 90.62 95 SER A O 1
ATOM 777 N N . VAL A 1 96 ? -9.255 -12.636 -10.780 1.00 90.31 96 VAL A N 1
ATOM 778 C CA . VAL A 1 96 ? -9.314 -12.502 -9.318 1.00 90.31 96 VAL A CA 1
ATOM 779 C C . VAL A 1 96 ? -8.135 -11.680 -8.803 1.00 90.31 96 VAL A C 1
ATOM 781 O O . VAL A 1 96 ? -8.346 -10.767 -8.005 1.00 90.31 96 VAL A O 1
ATOM 784 N N . LEU A 1 97 ? -6.915 -11.928 -9.292 1.00 92.56 97 LEU A N 1
ATOM 785 C CA . LEU A 1 97 ? -5.732 -11.144 -8.919 1.00 92.56 97 LEU A CA 1
ATOM 786 C C . LEU A 1 97 ? -5.912 -9.653 -9.242 1.00 92.56 97 LEU A C 1
ATOM 788 O O . LEU A 1 97 ? -5.689 -8.805 -8.375 1.00 92.56 97 LEU A O 1
ATOM 792 N N . VAL A 1 98 ? -6.329 -9.322 -10.466 1.00 92.88 98 VAL A N 1
ATOM 793 C CA . VAL A 1 98 ? -6.533 -7.930 -10.896 1.00 92.88 98 VAL A CA 1
ATOM 794 C C . VAL A 1 98 ? -7.655 -7.274 -10.092 1.00 92.88 98 VAL A C 1
ATOM 796 O O . VAL A 1 98 ? -7.475 -6.159 -9.604 1.00 92.88 98 VAL A O 1
ATOM 799 N N . SER A 1 99 ? -8.772 -7.976 -9.870 1.00 90.94 99 SER A N 1
ATOM 800 C CA . SER A 1 99 ? -9.878 -7.479 -9.041 1.00 90.94 99 SER A CA 1
ATOM 801 C C . SER A 1 99 ? -9.437 -7.193 -7.600 1.00 90.94 99 SER A C 1
ATOM 803 O O . SER A 1 99 ? -9.743 -6.129 -7.058 1.00 90.94 99 SER A O 1
ATOM 805 N N . GLN A 1 100 ? -8.668 -8.093 -6.976 1.00 91.62 100 GLN A N 1
ATOM 806 C CA . GLN A 1 100 ? -8.120 -7.875 -5.633 1.00 91.62 100 GLN A CA 1
ATOM 807 C C . GLN A 1 100 ? -7.196 -6.658 -5.598 1.00 91.62 100 GLN A C 1
ATOM 809 O O . GLN A 1 100 ? -7.368 -5.769 -4.763 1.00 91.62 100 GLN A O 1
ATOM 814 N N . ARG A 1 101 ? -6.233 -6.587 -6.521 1.00 94.44 101 ARG A N 1
ATOM 815 C CA . ARG A 1 101 ? -5.247 -5.504 -6.538 1.00 94.44 101 ARG A CA 1
ATOM 816 C C . ARG A 1 101 ? -5.872 -4.149 -6.835 1.00 94.44 101 ARG A C 1
ATOM 818 O O . ARG A 1 101 ? -5.488 -3.187 -6.178 1.00 94.44 101 ARG A O 1
ATOM 825 N N . ARG A 1 102 ? -6.870 -4.077 -7.720 1.00 94.44 102 ARG A N 1
ATOM 826 C CA . ARG A 1 102 ? -7.662 -2.859 -7.941 1.00 94.44 102 ARG A CA 1
ATOM 827 C C . ARG A 1 102 ? -8.254 -2.347 -6.632 1.00 94.44 102 ARG A C 1
ATOM 829 O O . ARG A 1 102 ? -7.996 -1.210 -6.254 1.00 94.44 102 ARG A O 1
ATOM 836 N N . ARG A 1 103 ? -9.001 -3.194 -5.910 1.00 93.06 103 ARG A N 1
ATOM 837 C CA . ARG A 1 103 ? -9.641 -2.802 -4.640 1.00 93.06 103 ARG A CA 1
ATOM 838 C C . ARG A 1 103 ? -8.618 -2.321 -3.618 1.00 93.06 103 ARG A C 1
ATOM 840 O O . ARG A 1 103 ? -8.849 -1.332 -2.924 1.00 93.06 103 ARG A O 1
ATOM 847 N N . TRP A 1 104 ? -7.476 -3.001 -3.538 1.00 92.62 104 TRP A N 1
ATOM 848 C CA . TRP A 1 104 ? -6.408 -2.625 -2.617 1.00 92.62 104 TRP A CA 1
ATOM 849 C C . TRP A 1 104 ? -5.779 -1.285 -2.980 1.00 92.62 104 TRP A C 1
ATOM 851 O O . TRP A 1 104 ? -5.539 -0.490 -2.079 1.00 92.62 104 TRP A O 1
ATOM 861 N N . ILE A 1 105 ? -5.521 -1.014 -4.260 1.00 94.75 105 ILE A N 1
ATOM 862 C CA . ILE A 1 105 ? -4.932 0.255 -4.704 1.00 94.75 105 ILE A CA 1
ATOM 863 C C . ILE A 1 105 ? -5.918 1.404 -4.478 1.00 94.75 105 ILE A C 1
ATOM 865 O O . ILE A 1 105 ? -5.553 2.382 -3.825 1.00 94.75 105 ILE A O 1
ATOM 869 N N . ASN A 1 106 ? -7.173 1.256 -4.911 1.00 94.81 106 ASN A N 1
ATOM 870 C CA . ASN A 1 106 ? -8.178 2.313 -4.783 1.00 94.81 106 ASN A CA 1
ATOM 871 C C . ASN A 1 106 ? -8.410 2.693 -3.310 1.00 94.81 106 ASN A C 1
ATOM 873 O O . ASN A 1 106 ? -8.304 3.863 -2.939 1.00 94.81 106 ASN A O 1
ATOM 877 N N . SER A 1 107 ? -8.608 1.698 -2.435 1.00 92.94 107 SER A N 1
ATOM 878 C CA . SER A 1 107 ? -8.741 1.939 -0.989 1.00 92.94 107 SER A CA 1
ATOM 879 C C . SER A 1 107 ? -7.472 2.511 -0.349 1.00 92.94 107 SER A C 1
ATOM 881 O O . SER A 1 107 ? -7.570 3.314 0.577 1.00 92.94 107 SER A O 1
ATOM 883 N N . THR A 1 108 ? -6.279 2.141 -0.835 1.00 94.06 108 THR A N 1
ATOM 884 C CA . THR A 1 108 ? -5.007 2.679 -0.323 1.00 94.06 108 THR A CA 1
ATOM 885 C C . THR A 1 108 ? -4.920 4.183 -0.545 1.00 94.06 108 THR A C 1
ATOM 887 O O . THR A 1 108 ? -4.619 4.897 0.404 1.00 94.06 108 THR A O 1
ATOM 890 N N . VAL A 1 109 ? -5.224 4.675 -1.749 1.00 94.69 109 VAL A N 1
ATOM 891 C CA . VAL A 1 109 ? -5.148 6.113 -2.068 1.00 94.69 109 VAL A CA 1
ATOM 892 C C . VAL A 1 109 ? -6.068 6.929 -1.160 1.00 94.69 109 VAL A C 1
ATOM 894 O O . VAL A 1 109 ? -5.634 7.913 -0.565 1.00 94.69 109 VAL A O 1
ATOM 897 N N . HIS A 1 110 ? -7.317 6.491 -0.996 1.00 94.56 110 HIS A N 1
ATOM 898 C CA . HIS A 1 110 ? -8.287 7.183 -0.148 1.00 94.56 110 HIS A CA 1
ATOM 899 C C . HIS A 1 110 ? -7.917 7.138 1.339 1.00 94.56 110 HIS A C 1
ATOM 901 O O . HIS A 1 110 ? -7.995 8.160 2.018 1.00 94.56 110 HIS A O 1
ATOM 907 N N . ASN A 1 111 ? -7.451 5.989 1.833 1.00 93.69 111 ASN A N 1
ATOM 908 C CA . ASN A 1 111 ? -7.044 5.847 3.229 1.00 93.69 111 ASN A CA 1
ATOM 909 C C . ASN A 1 111 ? -5.767 6.633 3.555 1.00 93.69 111 ASN A C 1
ATOM 911 O O . ASN A 1 111 ? -5.674 7.238 4.618 1.00 93.69 111 ASN A O 1
ATOM 915 N N . LEU A 1 112 ? -4.778 6.637 2.654 1.00 93.31 112 LEU A N 1
ATOM 916 C CA . LEU A 1 112 ? -3.594 7.485 2.800 1.00 93.31 112 LEU A CA 1
ATOM 917 C C . LEU A 1 112 ? -3.991 8.965 2.794 1.00 93.31 112 LEU A C 1
ATOM 919 O O . LEU A 1 112 ? -3.463 9.718 3.603 1.00 93.31 112 LEU A O 1
ATOM 923 N N . GLY A 1 113 ? -4.957 9.363 1.958 1.00 93.00 113 GLY A N 1
ATOM 924 C CA . GLY A 1 113 ? -5.548 10.702 1.982 1.00 93.00 113 GLY A CA 1
ATOM 925 C C . GLY A 1 113 ? -6.056 11.098 3.371 1.00 93.00 113 GLY A C 1
ATOM 926 O O . GLY A 1 113 ? -5.633 12.124 3.893 1.00 93.00 113 GLY A O 1
ATOM 927 N N . GLU A 1 114 ? -6.877 10.259 4.008 1.00 92.94 114 GLU A N 1
ATOM 928 C CA . GLU A 1 114 ? -7.350 10.500 5.383 1.00 92.94 114 GLU A CA 1
ATOM 929 C C . GLU A 1 114 ? -6.200 10.586 6.396 1.00 92.94 114 GLU A C 1
ATOM 931 O O . GLU A 1 114 ? -6.139 11.510 7.207 1.00 92.94 114 GLU A O 1
ATOM 936 N N . LEU A 1 115 ? -5.240 9.658 6.325 1.00 91.12 115 LEU A N 1
ATOM 937 C CA . LEU A 1 115 ? -4.085 9.630 7.224 1.00 91.12 115 LEU A CA 1
ATOM 938 C C . LEU A 1 115 ? -3.216 10.895 7.115 1.00 91.12 115 LEU A C 1
ATOM 940 O O . LEU A 1 115 ? -2.694 11.354 8.130 1.00 91.12 115 LEU A O 1
ATOM 944 N N . VAL A 1 116 ? -3.064 11.486 5.923 1.00 90.06 116 VAL A N 1
ATOM 945 C CA . VAL A 1 116 ? -2.309 12.742 5.737 1.00 90.06 116 VAL A CA 1
ATOM 946 C C . VAL A 1 116 ? -2.926 13.893 6.533 1.00 90.06 116 VAL A C 1
ATOM 948 O O . VAL A 1 116 ? -2.191 14.748 7.028 1.00 90.06 116 VAL A O 1
ATOM 951 N N . PHE A 1 117 ? -4.248 13.914 6.699 1.00 87.31 117 PHE A N 1
ATOM 952 C CA . PHE A 1 117 ? -4.946 14.969 7.435 1.00 87.31 117 PHE A CA 1
ATOM 953 C C . PHE A 1 117 ? -5.070 14.694 8.941 1.00 87.31 117 PHE A C 1
ATOM 955 O O . PHE A 1 117 ? -5.538 15.559 9.685 1.00 87.31 117 PHE A O 1
ATOM 962 N N . LEU A 1 118 ? -4.592 13.547 9.434 1.00 86.75 118 LEU A N 1
ATOM 963 C CA . LEU A 1 118 ? -4.545 13.280 10.868 1.00 86.75 118 LEU A CA 1
ATOM 964 C C . LEU A 1 118 ? -3.437 14.092 11.551 1.00 86.75 118 LEU A C 1
ATOM 966 O O . LEU A 1 118 ? -2.244 13.949 11.277 1.00 86.75 118 LEU A O 1
ATOM 970 N N . ASN A 1 119 ? -3.842 14.925 12.511 1.00 75.19 119 ASN A N 1
ATOM 971 C CA . ASN A 1 119 ? -2.930 15.786 13.270 1.00 75.19 119 ASN A CA 1
ATOM 972 C C . ASN A 1 119 ? -2.098 15.026 14.316 1.00 75.19 119 ASN A C 1
ATOM 974 O O . ASN A 1 119 ? -1.031 15.492 14.702 1.00 75.19 119 ASN A O 1
ATOM 978 N N . GLN A 1 120 ? -2.575 13.869 14.784 1.00 71.19 120 GLN A N 1
ATOM 979 C CA . GLN A 1 120 ? -2.028 13.159 15.949 1.00 71.19 120 GLN A CA 1
ATOM 980 C C . GLN A 1 120 ? -1.238 11.895 15.581 1.00 71.19 120 GLN A C 1
ATOM 982 O O . GLN A 1 120 ? -1.267 10.893 16.292 1.00 71.19 120 GLN A O 1
ATOM 987 N N . LEU A 1 121 ? -0.500 11.930 14.471 1.00 75.81 121 LEU A N 1
ATOM 988 C CA . LEU A 1 121 ? 0.424 10.850 14.128 1.00 75.81 121 LEU A CA 1
ATOM 989 C C . LEU A 1 121 ? 1.746 11.014 14.890 1.00 75.81 121 LEU A C 1
ATOM 991 O O . LEU A 1 121 ? 2.309 12.106 14.956 1.00 75.81 121 LEU A O 1
ATOM 995 N N . CYS A 1 122 ? 2.256 9.914 15.451 1.00 65.75 122 CYS A N 1
ATOM 996 C CA . CYS A 1 122 ? 3.537 9.903 16.160 1.00 65.75 122 CYS A CA 1
ATOM 997 C C . CYS A 1 122 ? 4.660 10.427 15.244 1.00 65.75 122 CYS A C 1
ATOM 999 O O . CYS A 1 122 ? 4.744 10.049 14.082 1.00 65.75 122 CYS A O 1
ATOM 1001 N N . GLY A 1 123 ? 5.527 11.307 15.734 1.00 62.84 123 GLY A N 1
ATOM 1002 C CA . GLY A 1 123 ? 6.683 11.805 14.988 1.00 62.84 123 GLY A CA 1
ATOM 1003 C C . GLY A 1 123 ? 7.928 11.752 15.858 1.00 62.84 123 GLY A C 1
ATOM 1004 O O . GLY A 1 123 ? 7.840 11.937 17.071 1.00 62.84 123 GLY A O 1
ATOM 1005 N N . PHE A 1 124 ? 9.085 11.501 15.247 1.00 57.47 124 PHE A N 1
ATOM 1006 C CA . PHE A 1 124 ? 10.373 11.580 15.929 1.00 57.47 124 PHE A CA 1
ATOM 1007 C C . PHE A 1 124 ? 11.332 12.451 15.109 1.00 57.47 124 PHE A C 1
ATOM 1009 O O . PHE A 1 124 ? 11.636 12.135 13.959 1.00 57.47 124 PHE A O 1
ATOM 1016 N N . CYS A 1 125 ? 11.834 13.536 15.712 1.00 60.47 125 CYS A N 1
ATOM 1017 C CA . CYS A 1 125 ? 12.763 14.483 15.077 1.00 60.47 125 CYS A CA 1
ATOM 1018 C C . CYS A 1 125 ? 12.199 15.090 13.764 1.00 60.47 125 CYS A C 1
ATOM 1020 O O . CYS A 1 125 ? 11.008 15.384 13.684 1.00 60.47 125 CYS A O 1
ATOM 1022 N N . CYS A 1 126 ? 13.039 15.289 12.740 1.00 55.66 126 CYS A N 1
ATOM 1023 C CA . CYS A 1 126 ? 12.681 15.873 11.440 1.00 55.66 126 CYS A CA 1
ATOM 1024 C C . CYS A 1 126 ? 11.751 14.989 10.583 1.00 55.66 126 CYS A C 1
ATOM 1026 O O . CYS A 1 126 ? 11.306 15.427 9.524 1.00 55.66 126 CYS A O 1
ATOM 1028 N N . PHE A 1 127 ? 11.453 13.756 11.012 1.00 64.62 127 PHE A N 1
ATOM 1029 C CA . PHE A 1 127 ? 10.596 12.819 10.287 1.00 64.62 127 PHE A CA 1
ATOM 1030 C C . PHE A 1 127 ? 9.278 12.616 11.039 1.00 64.62 127 PHE A C 1
ATOM 1032 O O . PHE A 1 127 ? 9.161 11.835 11.985 1.00 64.62 127 PHE A O 1
ATOM 1039 N N . SER A 1 128 ? 8.252 13.341 10.599 1.00 79.12 128 SER A N 1
ATOM 1040 C CA . SER A 1 128 ? 6.873 13.087 11.017 1.00 79.12 128 SER A CA 1
ATOM 1041 C C . SER A 1 128 ? 6.335 11.847 10.294 1.00 79.12 128 SER A C 1
ATOM 1043 O O . SER A 1 128 ? 6.518 11.732 9.081 1.00 79.12 128 SER A O 1
ATOM 1045 N N . MET A 1 129 ? 5.604 10.955 10.978 1.00 80.88 129 MET A N 1
ATOM 1046 C CA . MET A 1 129 ? 4.877 9.870 10.293 1.00 80.88 129 MET A CA 1
ATOM 1047 C C . MET A 1 129 ? 3.932 10.410 9.221 1.00 80.88 129 MET A C 1
ATOM 1049 O O . MET A 1 129 ? 3.775 9.794 8.175 1.00 80.88 129 MET A O 1
ATOM 1053 N N . ARG A 1 130 ? 3.381 11.612 9.422 1.00 83.44 130 ARG A N 1
ATOM 1054 C CA . ARG A 1 130 ? 2.564 12.300 8.419 1.00 83.44 130 ARG A CA 1
ATOM 1055 C C . ARG A 1 130 ? 3.338 12.582 7.129 1.00 83.44 130 ARG A C 1
ATOM 1057 O O . ARG A 1 130 ? 2.787 12.450 6.044 1.00 83.44 130 ARG A O 1
ATOM 1064 N N . PHE A 1 131 ? 4.620 12.936 7.234 1.00 84.81 131 PHE A N 1
ATOM 1065 C CA . PHE A 1 131 ? 5.484 13.133 6.069 1.00 84.81 131 PHE A CA 1
ATOM 1066 C C . PHE A 1 131 ? 5.746 11.815 5.333 1.00 84.81 131 PHE A C 1
ATOM 1068 O O . PHE A 1 131 ? 5.654 11.779 4.112 1.00 84.81 131 PHE A O 1
ATOM 1075 N N . ILE A 1 132 ? 5.993 10.724 6.064 1.00 85.31 132 ILE A N 1
ATOM 1076 C CA . ILE A 1 132 ? 6.173 9.390 5.471 1.00 85.31 132 ILE A CA 1
ATOM 1077 C C . ILE A 1 132 ? 4.901 8.945 4.734 1.00 85.31 132 ILE A C 1
ATOM 1079 O O . ILE A 1 132 ? 4.989 8.507 3.592 1.00 85.31 132 ILE A O 1
ATOM 1083 N N . VAL A 1 133 ? 3.724 9.123 5.342 1.00 88.56 133 VAL A N 1
ATOM 1084 C CA . VAL A 1 133 ? 2.426 8.824 4.710 1.00 88.56 133 VAL A CA 1
ATOM 1085 C C . VAL A 1 133 ? 2.216 9.670 3.449 1.00 88.56 133 VAL A C 1
ATOM 1087 O O . VAL A 1 133 ? 1.781 9.141 2.429 1.00 88.56 133 VAL A O 1
ATOM 1090 N N . MET A 1 134 ? 2.562 10.965 3.476 1.00 88.94 134 MET A N 1
ATOM 1091 C CA . MET A 1 134 ? 2.510 11.810 2.275 1.00 88.94 134 MET A CA 1
ATOM 1092 C C . MET A 1 134 ? 3.431 11.285 1.172 1.00 88.94 134 MET A C 1
ATOM 1094 O O . MET A 1 134 ? 3.004 11.181 0.024 1.00 88.94 134 MET A O 1
ATOM 1098 N N . LEU A 1 135 ? 4.677 10.931 1.502 1.00 89.62 135 LEU A N 1
ATOM 1099 C CA . LEU A 1 135 ? 5.605 10.346 0.533 1.00 89.62 135 LEU A CA 1
ATOM 1100 C C . LEU A 1 135 ? 5.072 9.032 -0.049 1.00 89.62 135 LEU A C 1
ATOM 1102 O O . LEU A 1 135 ? 5.229 8.808 -1.246 1.00 89.62 135 LEU A O 1
ATOM 1106 N N . ASP A 1 136 ? 4.420 8.194 0.757 1.00 90.19 136 ASP A N 1
ATOM 1107 C CA . ASP A 1 136 ? 3.820 6.937 0.296 1.00 90.19 136 ASP A CA 1
ATOM 1108 C C . ASP A 1 136 ? 2.639 7.182 -0.659 1.00 90.19 136 ASP A C 1
ATOM 1110 O O . ASP A 1 136 ? 2.534 6.544 -1.710 1.00 90.19 136 ASP A O 1
ATOM 1114 N N . LEU A 1 137 ? 1.801 8.183 -0.362 1.00 92.88 137 LEU A N 1
ATOM 1115 C CA . LEU A 1 137 ? 0.717 8.608 -1.249 1.00 92.88 137 LEU A CA 1
ATOM 1116 C C . LEU A 1 137 ? 1.261 9.094 -2.599 1.00 92.88 137 LEU A C 1
ATOM 1118 O O . LEU A 1 137 ? 0.835 8.608 -3.647 1.00 92.88 137 LEU A O 1
ATOM 1122 N N . PHE A 1 138 ? 2.235 10.009 -2.591 1.00 93.69 138 PHE A N 1
ATOM 1123 C CA . PHE A 1 138 ? 2.851 10.505 -3.825 1.00 93.69 138 PHE A CA 1
ATOM 1124 C C . PHE A 1 138 ? 3.564 9.396 -4.597 1.00 93.69 138 PHE A C 1
ATOM 1126 O O . PHE A 1 138 ? 3.406 9.302 -5.813 1.00 93.69 138 PHE A O 1
ATOM 1133 N N . SER A 1 139 ? 4.307 8.531 -3.903 1.00 91.81 139 SER A N 1
ATOM 1134 C CA . SER A 1 139 ? 4.984 7.381 -4.502 1.00 91.81 139 SER A CA 1
ATOM 1135 C C . SER A 1 139 ? 3.984 6.471 -5.213 1.00 91.81 139 SER A C 1
ATOM 1137 O O . SER A 1 139 ? 4.188 6.142 -6.378 1.00 91.81 139 SER A O 1
ATOM 1139 N N . THR A 1 140 ? 2.866 6.141 -4.564 1.00 91.81 140 THR A N 1
ATOM 1140 C CA . THR A 1 140 ? 1.810 5.287 -5.131 1.00 91.81 140 THR A CA 1
ATOM 1141 C C . THR A 1 140 ? 1.219 5.880 -6.416 1.00 91.81 140 THR A C 1
ATOM 1143 O O . THR A 1 140 ? 1.009 5.161 -7.397 1.00 91.81 140 THR A O 1
ATOM 1146 N N . LEU A 1 141 ? 0.998 7.197 -6.457 1.00 93.06 141 LEU A N 1
ATOM 1147 C CA . LEU A 1 141 ? 0.448 7.887 -7.630 1.00 93.06 141 LEU A CA 1
ATOM 1148 C C . LEU A 1 141 ? 1.462 8.013 -8.780 1.00 93.06 141 LEU A C 1
ATOM 1150 O O . LEU A 1 141 ? 1.099 7.869 -9.946 1.00 93.06 141 LEU A O 1
ATOM 1154 N N . ILE A 1 142 ? 2.734 8.263 -8.462 1.00 94.56 142 ILE A N 1
ATOM 1155 C CA . ILE A 1 142 ? 3.802 8.529 -9.440 1.00 94.56 142 ILE A CA 1
ATOM 1156 C C . ILE A 1 142 ? 4.440 7.228 -9.973 1.00 94.56 142 ILE A C 1
ATOM 1158 O O . ILE A 1 142 ? 5.004 7.216 -11.070 1.00 94.56 142 ILE A O 1
ATOM 1162 N N . GLN A 1 143 ? 4.318 6.111 -9.251 1.00 93.19 143 GLN A N 1
ATOM 1163 C CA . GLN A 1 143 ? 4.906 4.809 -9.593 1.00 93.19 143 GLN A CA 1
ATOM 1164 C C . GLN A 1 143 ? 4.702 4.346 -11.051 1.00 93.19 143 GLN A C 1
ATOM 1166 O O . GLN A 1 143 ? 5.705 3.978 -11.674 1.00 93.19 143 GLN A O 1
ATOM 1171 N N . PRO A 1 144 ? 3.491 4.377 -11.651 1.00 94.62 144 PRO A N 1
ATOM 1172 C CA . PRO A 1 144 ? 3.337 3.974 -13.050 1.00 94.62 144 PRO A CA 1
ATOM 1173 C C . PRO A 1 144 ? 4.103 4.897 -14.010 1.00 94.62 144 PRO A C 1
ATOM 1175 O O . PRO A 1 144 ? 4.741 4.424 -14.951 1.00 94.62 144 PRO A O 1
ATOM 1178 N N . ALA A 1 145 ? 4.123 6.207 -13.752 1.00 95.00 145 ALA A N 1
ATOM 1179 C CA . ALA A 1 145 ? 4.871 7.152 -14.577 1.00 95.00 145 ALA A CA 1
ATOM 1180 C C . ALA A 1 145 ? 6.389 6.907 -14.499 1.00 95.00 145 ALA A C 1
ATOM 1182 O O . ALA A 1 145 ? 7.075 6.967 -15.520 1.00 95.00 145 ALA A O 1
ATOM 1183 N N . LEU A 1 146 ? 6.914 6.557 -13.318 1.00 92.56 146 LEU A N 1
ATOM 1184 C CA . LEU A 1 146 ? 8.330 6.207 -13.150 1.00 92.56 146 LEU A CA 1
ATOM 1185 C C . LEU A 1 146 ? 8.717 4.968 -13.955 1.00 92.56 146 LEU A C 1
ATOM 1187 O O . LEU A 1 146 ? 9.795 4.945 -14.551 1.00 92.56 146 LEU A O 1
ATOM 1191 N N . LEU A 1 147 ? 7.849 3.953 -14.011 1.00 93.00 147 LEU A N 1
ATOM 1192 C CA . LEU A 1 147 ? 8.137 2.757 -14.801 1.00 93.00 147 LEU A CA 1
ATOM 1193 C C . LEU A 1 147 ? 8.085 3.041 -16.309 1.00 93.00 147 LEU A C 1
ATOM 1195 O O . LEU A 1 147 ? 8.938 2.553 -17.049 1.00 93.00 147 LEU A O 1
ATOM 1199 N N . ALA A 1 148 ? 7.145 3.874 -16.763 1.00 93.19 148 ALA A N 1
ATOM 1200 C CA . ALA A 1 148 ? 7.109 4.327 -18.153 1.00 93.19 148 ALA A CA 1
ATOM 1201 C C . ALA A 1 148 ? 8.384 5.103 -18.526 1.00 93.19 148 ALA A C 1
ATOM 1203 O O . ALA A 1 148 ? 8.995 4.842 -19.564 1.00 93.19 148 ALA A O 1
ATOM 1204 N N . TYR A 1 149 ? 8.834 6.003 -17.647 1.00 91.56 149 TYR A N 1
ATOM 1205 C CA . TYR A 1 149 ? 10.079 6.744 -17.832 1.00 91.56 149 TYR A CA 1
ATOM 1206 C C . TYR A 1 149 ? 11.307 5.823 -17.878 1.00 91.56 149 TYR A C 1
ATOM 1208 O O . TYR A 1 149 ? 12.175 6.001 -18.733 1.00 91.56 149 TYR A O 1
ATOM 1216 N N . LEU A 1 150 ? 11.360 4.790 -17.030 1.00 90.50 150 LEU A N 1
ATOM 1217 C CA . LEU A 1 150 ? 12.409 3.769 -17.089 1.00 90.50 150 LEU A CA 1
ATOM 1218 C C . LEU A 1 150 ? 12.437 3.061 -18.454 1.00 90.50 150 LEU A C 1
ATOM 1220 O O . LEU A 1 150 ? 13.513 2.865 -19.013 1.00 90.50 150 LEU A O 1
ATOM 1224 N N . GLY A 1 151 ? 11.273 2.741 -19.027 1.00 90.62 151 GLY A N 1
ATOM 1225 C CA . GLY A 1 151 ? 11.174 2.181 -20.379 1.00 90.62 151 GLY A CA 1
ATOM 1226 C C . GLY A 1 151 ? 11.757 3.106 -21.453 1.00 90.62 151 GLY A C 1
ATOM 1227 O O . GLY A 1 151 ? 12.532 2.662 -22.300 1.00 90.62 151 GLY A O 1
ATOM 1228 N N . VAL A 1 152 ? 11.465 4.409 -21.376 1.00 89.94 152 VAL A N 1
ATOM 1229 C CA . VAL A 1 152 ? 12.041 5.421 -22.282 1.00 89.94 152 VAL A CA 1
ATOM 1230 C C . VAL A 1 152 ? 13.561 5.503 -22.137 1.00 89.94 152 VAL A C 1
ATOM 1232 O O . VAL A 1 152 ? 14.263 5.633 -23.139 1.00 89.94 152 VAL A O 1
ATOM 1235 N N . LEU A 1 153 ? 14.094 5.410 -20.917 1.00 88.69 153 LEU A N 1
ATOM 1236 C CA . LEU A 1 153 ? 15.539 5.410 -20.684 1.00 88.69 153 LEU A CA 1
ATOM 1237 C C . LEU A 1 153 ? 16.227 4.174 -21.265 1.00 88.69 153 LEU A C 1
ATOM 1239 O O . LEU A 1 153 ? 17.302 4.306 -21.845 1.00 88.69 153 LEU A O 1
ATOM 1243 N N . ILE A 1 154 ? 15.608 2.997 -21.149 1.00 89.06 154 ILE A N 1
ATOM 1244 C CA . ILE A 1 154 ? 16.118 1.763 -21.761 1.00 89.06 154 ILE A CA 1
ATOM 1245 C C . ILE A 1 154 ? 16.131 1.900 -23.285 1.00 89.06 154 ILE A C 1
ATOM 1247 O O . ILE A 1 154 ? 17.137 1.580 -23.913 1.00 89.06 154 ILE A O 1
ATOM 1251 N N . TRP A 1 155 ? 15.055 2.429 -23.876 1.00 89.19 155 TRP A N 1
ATOM 1252 C CA . TRP A 1 155 ? 14.998 2.684 -25.316 1.00 89.19 155 TRP A CA 1
ATOM 1253 C C . TRP A 1 155 ? 16.092 3.661 -25.758 1.00 89.19 155 TRP A C 1
ATOM 1255 O O . TRP A 1 155 ? 16.858 3.345 -26.664 1.00 89.19 155 TRP A O 1
ATOM 1265 N N . LYS A 1 156 ? 16.241 4.794 -25.057 1.00 87.19 156 LYS A N 1
ATOM 1266 C CA . LYS A 1 156 ? 17.314 5.761 -25.326 1.00 87.19 156 LYS A CA 1
ATOM 1267 C C . LYS A 1 156 ? 18.696 5.129 -25.218 1.00 87.19 156 LYS A C 1
ATOM 1269 O O . LYS A 1 156 ? 19.537 5.421 -26.054 1.00 87.19 156 LYS A O 1
ATOM 1274 N N . LEU A 1 157 ? 18.934 4.278 -24.219 1.00 87.12 157 LEU A N 1
ATOM 1275 C CA . LEU A 1 157 ? 20.206 3.577 -24.050 1.00 87.12 157 LEU A CA 1
ATOM 1276 C C . LEU A 1 157 ? 20.477 2.605 -25.205 1.00 87.12 157 LEU A C 1
ATOM 1278 O O . LEU A 1 157 ? 21.603 2.544 -25.685 1.00 87.12 157 LEU A O 1
ATOM 1282 N N . ALA A 1 158 ? 19.454 1.884 -25.670 1.00 87.44 158 ALA A N 1
ATOM 1283 C CA . ALA A 1 158 ? 19.573 0.936 -26.775 1.00 87.44 158 ALA A CA 1
ATOM 1284 C C . ALA A 1 158 ? 19.842 1.619 -28.128 1.00 87.44 158 ALA A C 1
ATOM 1286 O O . ALA A 1 158 ? 20.489 1.029 -28.989 1.00 87.44 158 ALA A O 1
ATOM 1287 N N . THR A 1 159 ? 19.362 2.852 -28.321 1.00 87.31 159 THR A N 1
ATOM 1288 C CA . THR A 1 159 ? 19.524 3.612 -29.573 1.00 87.31 159 THR A CA 1
ATOM 1289 C C . THR A 1 159 ? 20.619 4.682 -29.520 1.00 87.31 159 THR A C 1
ATOM 1291 O O . THR A 1 159 ? 20.850 5.363 -30.518 1.00 87.31 159 THR A O 1
ATOM 1294 N N . ALA A 1 160 ? 21.260 4.902 -28.369 1.00 80.69 160 ALA A N 1
ATOM 1295 C CA . ALA A 1 160 ? 22.230 5.981 -28.199 1.00 80.69 160 ALA A CA 1
ATOM 1296 C C . ALA A 1 160 ? 23.551 5.676 -28.913 1.00 80.69 160 ALA A C 1
ATOM 1298 O O . ALA A 1 160 ? 24.207 4.676 -28.636 1.00 80.69 160 ALA A O 1
ATOM 1299 N N . THR A 1 161 ? 23.983 6.600 -29.773 1.00 72.12 161 THR A N 1
ATOM 1300 C CA . THR A 1 161 ? 25.315 6.587 -30.395 1.00 72.12 161 THR A CA 1
ATOM 1301 C C . THR A 1 161 ? 26.323 7.468 -29.654 1.00 72.12 161 THR A C 1
ATOM 1303 O O . THR A 1 161 ? 27.510 7.184 -29.722 1.00 72.12 161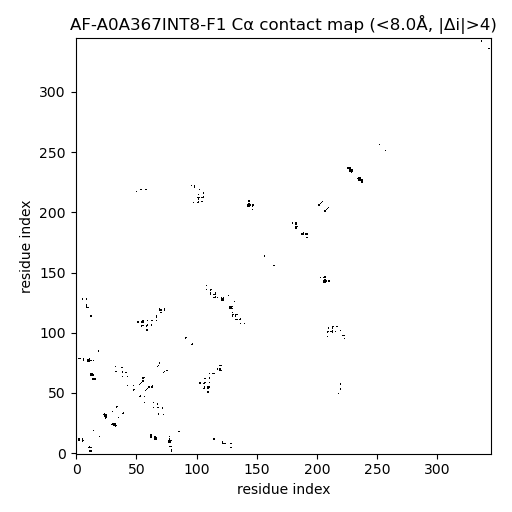 THR A O 1
ATOM 1306 N N . ASN A 1 162 ? 25.874 8.483 -28.898 1.00 70.25 162 ASN A N 1
ATOM 1307 C CA . ASN A 1 162 ? 26.678 9.288 -27.966 1.00 70.25 162 ASN A CA 1
ATOM 1308 C C . ASN A 1 162 ? 25.781 9.835 -26.833 1.00 70.25 162 ASN A C 1
ATOM 1310 O O . ASN A 1 162 ? 24.668 10.281 -27.101 1.00 70.25 162 ASN A O 1
ATOM 1314 N N . GLY A 1 163 ? 26.259 9.833 -25.579 1.00 73.50 163 GLY A N 1
ATOM 1315 C CA . GLY A 1 163 ? 25.542 10.420 -24.428 1.00 73.50 163 GLY A CA 1
ATOM 1316 C C . GLY A 1 163 ? 24.806 9.426 -23.517 1.00 73.50 163 GLY A C 1
ATOM 1317 O O . GLY A 1 163 ? 23.624 9.601 -23.227 1.00 73.50 163 GLY A O 1
ATOM 1318 N N . ILE A 1 164 ? 25.501 8.385 -23.046 1.00 79.94 164 ILE A N 1
ATOM 1319 C CA . ILE A 1 164 ? 24.961 7.413 -22.080 1.00 79.94 164 ILE A CA 1
ATOM 1320 C C . ILE A 1 164 ? 24.664 8.114 -20.733 1.00 79.94 164 ILE A C 1
ATOM 1322 O O . ILE A 1 164 ? 25.548 8.786 -20.193 1.00 79.94 164 ILE A O 1
ATOM 1326 N N . PRO A 1 165 ? 23.460 7.961 -20.142 1.00 82.56 165 PRO A N 1
ATOM 1327 C CA . PRO A 1 165 ? 23.103 8.581 -18.864 1.00 82.56 165 PRO A CA 1
ATOM 1328 C C . PRO A 1 165 ? 23.736 7.834 -17.675 1.00 82.56 165 PRO A C 1
ATOM 1330 O O . PRO A 1 165 ? 23.069 7.099 -16.943 1.00 82.56 165 PRO A O 1
ATOM 1333 N N . TYR A 1 166 ? 25.039 8.036 -17.465 1.00 84.38 166 TYR A N 1
ATOM 1334 C CA . TYR A 1 166 ? 25.823 7.334 -16.441 1.00 84.38 166 TYR A CA 1
ATOM 1335 C C . TYR A 1 166 ? 25.270 7.497 -15.024 1.00 84.38 166 TYR A C 1
ATOM 1337 O O . TYR A 1 166 ? 25.214 6.516 -14.288 1.00 84.38 166 TYR A O 1
ATOM 1345 N N . ILE A 1 167 ? 24.812 8.700 -14.654 1.00 87.75 167 ILE A N 1
ATOM 1346 C CA . ILE A 1 167 ? 24.255 8.961 -13.317 1.00 87.75 167 ILE A CA 1
ATOM 1347 C C . ILE A 1 167 ? 23.087 8.010 -13.041 1.00 87.75 167 ILE A C 1
ATOM 1349 O O . ILE A 1 167 ? 23.074 7.340 -12.016 1.00 87.75 167 ILE A O 1
ATOM 1353 N N . THR A 1 168 ? 22.143 7.879 -13.974 1.00 86.50 168 THR A N 1
ATOM 1354 C CA . THR A 1 168 ? 20.963 7.027 -13.786 1.00 86.50 168 THR A CA 1
ATOM 1355 C C . THR A 1 168 ? 21.316 5.546 -13.709 1.00 86.50 168 THR A C 1
ATOM 1357 O O . THR A 1 168 ? 20.764 4.836 -12.871 1.00 86.50 168 THR A O 1
ATOM 1360 N N . ILE A 1 169 ? 22.253 5.080 -14.538 1.00 86.12 169 ILE A N 1
ATOM 1361 C CA . ILE A 1 169 ? 22.716 3.685 -14.515 1.00 86.12 169 ILE A CA 1
ATOM 1362 C C . ILE A 1 169 ? 23.389 3.374 -13.178 1.00 86.12 169 ILE A C 1
ATOM 1364 O O . ILE A 1 169 ? 23.074 2.360 -12.557 1.00 86.12 169 ILE A O 1
ATOM 1368 N N . ILE A 1 170 ? 24.268 4.263 -12.709 1.00 90.81 170 ILE A N 1
ATOM 1369 C CA . ILE A 1 170 ? 24.953 4.114 -11.422 1.00 90.81 170 ILE A CA 1
ATOM 1370 C C . ILE A 1 170 ? 23.935 4.131 -10.282 1.00 90.81 170 ILE A C 1
ATOM 1372 O O . ILE A 1 170 ? 23.972 3.248 -9.432 1.00 90.81 170 ILE A O 1
ATOM 1376 N N . THR A 1 171 ? 22.987 5.073 -10.268 1.00 90.38 171 THR A N 1
ATOM 1377 C CA . THR A 1 171 ? 21.956 5.132 -9.223 1.00 90.38 171 THR A CA 1
ATOM 1378 C C . THR A 1 171 ? 21.103 3.862 -9.201 1.00 90.38 171 THR A C 1
ATOM 1380 O O . THR A 1 171 ? 20.947 3.272 -8.136 1.00 90.38 171 THR A O 1
ATOM 1383 N N . LEU A 1 172 ? 20.611 3.385 -10.352 1.00 89.31 172 LEU A N 1
ATOM 1384 C CA . LEU A 1 172 ? 19.836 2.139 -10.437 1.00 89.31 172 LEU A CA 1
ATOM 1385 C C . LEU A 1 172 ? 20.659 0.923 -9.995 1.00 89.31 172 LEU A C 1
ATOM 1387 O O . LEU A 1 172 ? 20.172 0.100 -9.217 1.00 89.31 172 LEU A O 1
ATOM 1391 N N . GLY A 1 173 ? 21.912 0.834 -10.449 1.00 90.94 173 GLY A N 1
ATOM 1392 C CA . GLY A 1 173 ? 22.850 -0.218 -10.067 1.00 90.94 173 GLY A CA 1
ATOM 1393 C C . GLY A 1 173 ? 23.115 -0.236 -8.564 1.00 90.94 173 GLY A C 1
ATOM 1394 O O . GLY A 1 173 ? 23.043 -1.294 -7.947 1.00 90.94 173 GLY A O 1
ATOM 1395 N N . CYS A 1 174 ? 23.324 0.927 -7.945 1.00 93.81 174 CYS A N 1
ATOM 1396 C CA . CYS A 1 174 ? 23.481 1.053 -6.498 1.00 93.81 174 CYS A CA 1
ATOM 1397 C C . CYS A 1 174 ? 22.205 0.657 -5.744 1.00 93.81 174 CYS A C 1
ATOM 1399 O O . CYS A 1 174 ? 22.285 -0.093 -4.774 1.00 93.81 174 CYS A O 1
ATOM 1401 N N . THR A 1 175 ? 21.024 1.111 -6.178 1.00 90.69 175 THR A N 1
ATOM 1402 C CA . THR A 1 175 ? 19.756 0.816 -5.489 1.00 90.69 175 THR A CA 1
ATOM 1403 C C . THR A 1 175 ? 19.419 -0.674 -5.512 1.00 90.69 175 THR A C 1
ATOM 1405 O O . THR A 1 175 ? 19.087 -1.239 -4.470 1.00 90.69 175 THR A O 1
ATOM 1408 N N . TYR A 1 176 ? 19.512 -1.328 -6.670 1.00 91.00 176 TYR A N 1
ATOM 1409 C CA . TYR A 1 176 ? 19.222 -2.760 -6.790 1.00 91.00 176 TYR A CA 1
ATOM 1410 C C . TYR A 1 176 ? 20.380 -3.635 -6.296 1.00 91.00 176 TYR A C 1
ATOM 1412 O O . TYR A 1 176 ? 20.148 -4.659 -5.655 1.00 91.00 176 TYR A O 1
ATOM 1420 N N . GLY A 1 177 ? 21.624 -3.207 -6.513 1.00 91.50 177 GLY A N 1
ATOM 1421 C CA . GLY A 1 177 ? 22.817 -3.883 -6.008 1.00 91.50 177 GLY A CA 1
ATOM 1422 C C . GLY A 1 177 ? 22.849 -3.935 -4.482 1.00 91.50 177 GLY A C 1
ATOM 1423 O O . GLY A 1 177 ? 23.127 -4.991 -3.918 1.00 91.50 177 GLY A O 1
ATOM 1424 N N . LEU A 1 178 ? 22.463 -2.846 -3.806 1.00 92.06 178 LEU A N 1
ATOM 1425 C CA . LEU A 1 178 ? 22.326 -2.821 -2.349 1.00 92.06 178 LEU A CA 1
ATOM 1426 C C . LEU A 1 178 ? 21.295 -3.846 -1.851 1.00 92.06 178 LEU A C 1
ATOM 1428 O O . LEU A 1 178 ? 21.538 -4.514 -0.849 1.00 92.06 178 LEU A O 1
ATOM 1432 N N . GLN A 1 179 ? 20.168 -4.018 -2.551 1.00 90.38 179 GLN A N 1
ATOM 1433 C CA . GLN A 1 179 ? 19.156 -5.018 -2.180 1.00 90.38 179 GLN A CA 1
ATOM 1434 C C . GLN A 1 179 ? 19.712 -6.445 -2.274 1.00 90.38 179 GLN A C 1
ATOM 1436 O O . GLN A 1 179 ? 19.582 -7.219 -1.325 1.00 90.38 179 GLN A O 1
ATOM 1441 N N . ILE A 1 180 ? 20.387 -6.777 -3.380 1.00 89.56 180 ILE A N 1
ATOM 1442 C CA . ILE A 1 180 ? 21.024 -8.090 -3.568 1.00 89.56 180 ILE A CA 1
ATOM 1443 C C . ILE A 1 180 ? 22.103 -8.320 -2.503 1.00 89.56 180 ILE A C 1
ATOM 1445 O O . ILE A 1 180 ? 22.155 -9.390 -1.894 1.00 89.56 180 ILE A O 1
ATOM 1449 N N . PHE A 1 181 ? 22.924 -7.307 -2.225 1.00 91.12 181 PHE A N 1
ATOM 1450 C CA . PHE A 1 181 ? 23.964 -7.364 -1.201 1.00 91.12 181 PHE A CA 1
ATOM 1451 C C . PHE A 1 181 ? 23.392 -7.683 0.189 1.00 91.12 181 PHE A C 1
ATOM 1453 O O . PHE A 1 181 ? 23.911 -8.554 0.890 1.00 91.12 181 PHE A O 1
ATOM 1460 N N . ILE A 1 182 ? 22.269 -7.058 0.562 1.00 90.56 182 ILE A N 1
ATOM 1461 C CA . ILE A 1 182 ? 21.568 -7.351 1.819 1.00 90.56 182 ILE A CA 1
ATOM 1462 C C . ILE A 1 182 ? 21.110 -8.817 1.869 1.00 90.56 182 ILE A C 1
ATOM 1464 O O . ILE A 1 182 ? 21.263 -9.461 2.911 1.00 90.56 182 ILE A O 1
ATOM 1468 N N . PHE A 1 183 ? 20.587 -9.379 0.774 1.00 89.38 183 PHE A N 1
ATOM 1469 C CA . PHE A 1 183 ? 20.158 -10.786 0.737 1.00 89.38 183 PHE A CA 1
ATOM 1470 C C . PHE A 1 183 ? 21.322 -11.770 0.898 1.00 89.38 183 PHE A C 1
ATOM 1472 O O . PHE A 1 183 ? 21.172 -12.780 1.594 1.00 89.38 183 PHE A O 1
ATOM 1479 N N . ILE A 1 184 ? 22.487 -11.451 0.324 1.00 91.12 184 ILE A N 1
ATOM 1480 C CA . ILE A 1 184 ? 23.713 -12.251 0.463 1.00 91.12 184 ILE A CA 1
ATOM 1481 C C . ILE A 1 184 ? 24.191 -12.257 1.920 1.00 91.12 184 ILE A C 1
ATOM 1483 O O . ILE A 1 184 ? 24.455 -13.330 2.463 1.00 91.12 184 ILE A O 1
ATOM 1487 N N . ILE A 1 185 ? 24.230 -11.094 2.586 1.00 93.88 185 ILE A N 1
ATOM 1488 C CA . ILE A 1 185 ? 24.616 -10.994 4.007 1.00 93.88 185 ILE A CA 1
ATOM 1489 C C . ILE A 1 185 ? 23.722 -11.870 4.889 1.00 93.88 185 ILE A C 1
ATOM 1491 O O . ILE A 1 185 ? 24.211 -12.572 5.773 1.00 93.88 185 ILE A O 1
ATOM 1495 N N . HIS A 1 186 ? 22.414 -11.872 4.629 1.00 89.25 186 HIS A N 1
ATOM 1496 C CA . HIS A 1 186 ? 21.459 -12.666 5.403 1.00 89.25 186 HIS A CA 1
ATOM 1497 C C . HIS A 1 186 ? 21.451 -14.156 5.018 1.00 89.25 186 HIS A C 1
ATOM 1499 O O . HIS A 1 186 ? 20.710 -14.926 5.626 1.00 89.25 186 HIS A O 1
ATOM 1505 N N . LYS A 1 187 ? 22.272 -14.581 4.041 1.00 89.06 187 LYS A N 1
ATOM 1506 C CA . LYS A 1 187 ? 22.398 -15.962 3.535 1.00 89.06 187 LYS A CA 1
ATOM 1507 C C . LYS A 1 187 ? 21.080 -16.588 3.071 1.00 89.06 187 LYS A C 1
ATOM 1509 O O . LYS A 1 187 ? 20.905 -17.803 3.137 1.00 89.06 187 LYS A O 1
ATOM 1514 N N . ARG A 1 188 ? 20.140 -15.775 2.585 1.00 86.69 188 ARG A N 1
ATOM 1515 C CA . ARG A 1 188 ? 18.837 -16.255 2.107 1.00 86.69 188 ARG A CA 1
ATOM 1516 C C . ARG A 1 188 ? 18.786 -16.226 0.580 1.00 86.69 188 ARG A C 1
ATOM 1518 O O . ARG A 1 188 ? 18.203 -15.332 -0.027 1.00 86.69 188 ARG A O 1
ATOM 1525 N N . TRP A 1 189 ? 19.416 -17.221 -0.037 1.00 85.00 189 TRP A N 1
ATOM 1526 C CA . TRP A 1 189 ? 19.581 -17.326 -1.494 1.00 85.00 189 TRP A CA 1
ATOM 1527 C C . TRP A 1 189 ? 18.257 -17.395 -2.266 1.00 85.00 189 TRP A C 1
ATOM 1529 O O . TRP A 1 189 ? 18.169 -16.894 -3.384 1.00 85.00 189 TRP A O 1
ATOM 1539 N N . GLU A 1 190 ? 17.206 -17.932 -1.646 1.00 89.56 190 GLU A N 1
ATOM 1540 C CA . GLU A 1 190 ? 15.847 -17.968 -2.199 1.00 89.56 190 GLU A CA 1
ATOM 1541 C C . GLU A 1 190 ? 15.334 -16.583 -2.634 1.00 89.56 190 GLU A C 1
ATOM 1543 O O . GLU A 1 190 ? 14.698 -16.461 -3.682 1.00 89.56 190 GLU A O 1
ATOM 1548 N N . TYR A 1 191 ? 15.670 -15.512 -1.902 1.00 87.69 191 TYR A N 1
ATOM 1549 C CA . TYR A 1 191 ? 15.209 -14.159 -2.240 1.00 87.69 191 TYR A CA 1
ATOM 1550 C C . TYR A 1 191 ? 15.902 -13.597 -3.478 1.00 87.69 191 TYR A C 1
ATOM 1552 O O . TYR A 1 191 ? 15.326 -12.743 -4.143 1.00 87.69 191 TYR A O 1
ATOM 1560 N N . ILE A 1 192 ? 17.095 -14.085 -3.829 1.00 87.81 192 ILE A N 1
ATOM 1561 C CA . ILE A 1 192 ? 17.794 -13.658 -5.046 1.00 87.81 192 ILE A CA 1
ATOM 1562 C C . ILE A 1 192 ? 17.060 -14.195 -6.280 1.00 87.81 192 ILE A C 1
ATOM 1564 O O . ILE A 1 192 ? 16.847 -13.453 -7.235 1.00 87.81 192 ILE A O 1
ATOM 1568 N N . ALA A 1 193 ? 16.592 -15.446 -6.250 1.00 89.06 193 ALA A N 1
ATOM 1569 C CA . ALA A 1 193 ? 15.774 -15.993 -7.334 1.00 89.06 193 ALA A CA 1
ATOM 1570 C C . ALA A 1 193 ? 14.446 -15.224 -7.475 1.00 89.06 193 ALA A C 1
ATOM 1572 O O . ALA A 1 193 ? 14.085 -14.782 -8.568 1.00 89.06 193 ALA A O 1
ATOM 1573 N N . TRP A 1 194 ? 13.758 -14.977 -6.355 1.00 90.75 194 TRP A N 1
ATOM 1574 C CA . TRP A 1 194 ? 12.520 -14.193 -6.341 1.00 90.75 194 TRP A CA 1
ATOM 1575 C C . TRP A 1 194 ? 12.710 -12.736 -6.761 1.00 90.75 194 TRP A C 1
ATOM 1577 O O . TRP A 1 194 ? 11.791 -12.138 -7.321 1.00 90.75 194 TRP A O 1
ATOM 1587 N N . PHE A 1 195 ? 13.890 -12.161 -6.539 1.00 90.62 195 PHE A N 1
ATOM 1588 C CA . PHE A 1 195 ? 14.224 -10.812 -6.976 1.00 90.62 195 PHE A CA 1
ATOM 1589 C C . PHE A 1 195 ? 14.175 -10.682 -8.506 1.00 90.62 195 PHE A C 1
ATOM 1591 O O . PHE A 1 195 ? 13.516 -9.776 -9.016 1.00 90.62 195 PHE A O 1
ATOM 1598 N N . PHE A 1 196 ? 14.769 -11.620 -9.253 1.00 90.62 196 PHE A N 1
ATOM 1599 C CA . PHE A 1 196 ? 14.706 -11.602 -10.722 1.00 90.62 196 PHE A CA 1
ATOM 1600 C C . PHE A 1 196 ? 13.282 -11.803 -11.251 1.00 90.62 196 PHE A C 1
ATOM 1602 O O . PHE A 1 196 ? 12.855 -11.082 -12.153 1.00 90.62 196 PHE A O 1
ATOM 1609 N N . ILE A 1 197 ? 12.513 -12.716 -10.648 1.00 93.38 197 ILE A N 1
ATOM 1610 C CA . ILE A 1 197 ? 11.088 -12.899 -10.974 1.00 93.38 197 ILE A CA 1
ATOM 1611 C C . ILE A 1 197 ? 10.314 -11.596 -10.727 1.00 93.38 197 ILE A C 1
ATOM 1613 O O . ILE A 1 197 ? 9.484 -11.197 -11.542 1.00 93.38 197 ILE A O 1
ATOM 1617 N N . SER A 1 198 ? 10.621 -10.893 -9.635 1.00 91.00 198 SER A N 1
ATOM 1618 C CA . SER A 1 198 ? 9.983 -9.620 -9.295 1.00 91.00 198 SER A CA 1
ATOM 1619 C C . SER A 1 198 ? 10.286 -8.531 -10.323 1.00 91.00 198 SER A C 1
ATOM 1621 O O . SER A 1 198 ? 9.375 -7.788 -10.673 1.00 91.00 198 SER A O 1
ATOM 1623 N N . ILE A 1 199 ? 11.516 -8.467 -10.856 1.00 91.25 199 ILE A N 1
ATOM 1624 C CA . ILE A 1 199 ? 11.878 -7.537 -11.941 1.00 91.25 199 ILE A CA 1
ATOM 1625 C C . ILE A 1 199 ? 11.015 -7.790 -13.180 1.00 91.25 199 ILE A C 1
ATOM 1627 O O . ILE A 1 199 ? 10.447 -6.847 -13.730 1.00 91.25 199 ILE A O 1
ATOM 1631 N N . LEU A 1 200 ? 10.863 -9.051 -13.593 1.00 93.25 200 LEU A N 1
ATOM 1632 C CA . LEU A 1 200 ? 10.019 -9.414 -14.739 1.00 93.25 200 LEU A CA 1
ATOM 1633 C C . LEU A 1 200 ? 8.536 -9.102 -14.496 1.00 93.25 200 LEU A C 1
ATOM 1635 O O . LEU A 1 200 ? 7.804 -8.800 -15.434 1.00 93.25 200 LEU A O 1
ATOM 1639 N N . ALA A 1 201 ? 8.097 -9.137 -13.239 1.00 94.31 201 ALA A N 1
ATOM 1640 C CA . ALA A 1 201 ? 6.734 -8.814 -12.842 1.00 94.31 201 ALA A CA 1
ATOM 1641 C C . ALA A 1 201 ? 6.466 -7.296 -12.719 1.00 94.31 201 ALA A C 1
ATOM 1643 O O . ALA A 1 201 ? 5.301 -6.894 -12.648 1.00 94.31 201 ALA A O 1
ATOM 1644 N N . LEU A 1 202 ? 7.495 -6.433 -12.721 1.00 92.62 202 LEU A N 1
ATOM 1645 C CA . LEU A 1 202 ? 7.339 -4.977 -12.557 1.00 92.62 202 LEU A CA 1
ATOM 1646 C C . LEU A 1 202 ? 6.381 -4.332 -13.573 1.00 92.62 202 LEU A C 1
ATOM 1648 O O . LEU A 1 202 ? 5.532 -3.557 -13.129 1.00 92.62 202 LEU A O 1
ATOM 1652 N N . PRO A 1 203 ? 6.433 -4.630 -14.890 1.00 94.56 203 PRO A N 1
ATOM 1653 C CA . PRO A 1 203 ? 5.504 -4.045 -15.864 1.00 94.56 203 PRO A CA 1
ATOM 1654 C C . PRO A 1 203 ? 4.037 -4.321 -15.528 1.00 94.56 203 PRO A C 1
ATOM 1656 O O . PRO A 1 203 ? 3.163 -3.484 -15.745 1.00 94.56 203 PRO A O 1
ATOM 1659 N N . VAL A 1 204 ? 3.766 -5.484 -14.941 1.00 95.00 204 VAL A N 1
ATOM 1660 C CA . VAL A 1 204 ? 2.424 -5.865 -14.515 1.00 95.00 204 VAL A CA 1
ATOM 1661 C C . VAL A 1 204 ? 2.041 -5.147 -13.221 1.00 95.00 204 VAL A C 1
ATOM 1663 O O . VAL A 1 204 ? 1.041 -4.432 -13.183 1.00 95.00 204 VAL A O 1
ATOM 1666 N N . PHE A 1 205 ? 2.828 -5.321 -12.157 1.00 93.69 205 PHE A N 1
ATOM 1667 C CA . PHE A 1 205 ? 2.437 -4.898 -10.807 1.00 93.69 205 PHE A CA 1
ATOM 1668 C C . PHE A 1 205 ? 2.642 -3.408 -10.532 1.00 93.69 205 PHE A C 1
ATOM 1670 O O . PHE A 1 205 ? 1.920 -2.851 -9.710 1.00 93.69 205 PHE A O 1
ATOM 1677 N N . SER A 1 206 ? 3.595 -2.766 -11.207 1.00 93.50 206 SER A N 1
ATOM 1678 C CA . SER A 1 206 ? 3.942 -1.355 -10.992 1.00 93.50 206 SER A CA 1
ATOM 1679 C C . SER A 1 206 ? 3.411 -0.425 -12.082 1.00 93.50 206 SER A C 1
ATOM 1681 O O . SER A 1 206 ? 3.491 0.787 -11.911 1.00 93.50 206 SER A O 1
ATOM 1683 N N . PHE A 1 207 ? 2.873 -0.955 -13.187 1.00 95.25 207 PHE A N 1
ATOM 1684 C CA . PHE A 1 207 ? 2.348 -0.138 -14.285 1.00 95.25 207 PHE A CA 1
ATOM 1685 C C . PHE A 1 207 ? 0.944 -0.550 -14.719 1.00 95.25 207 PHE A C 1
ATOM 1687 O O . PHE A 1 207 ? 0.005 0.209 -14.487 1.00 95.25 207 PHE A O 1
ATOM 1694 N N . TYR A 1 208 ? 0.769 -1.753 -15.275 1.00 95.88 208 TYR A N 1
ATOM 1695 C CA . TYR A 1 208 ? -0.529 -2.190 -15.802 1.00 95.88 208 TYR A CA 1
ATOM 1696 C C . TYR A 1 208 ? -1.634 -2.202 -14.733 1.00 95.88 208 TYR A C 1
ATOM 1698 O O . TYR A 1 208 ? -2.679 -1.582 -14.923 1.00 95.88 208 TYR A O 1
ATOM 1706 N N . ILE A 1 209 ? -1.408 -2.879 -13.600 1.00 95.81 209 ILE A N 1
ATOM 1707 C CA . ILE A 1 209 ? -2.421 -3.016 -12.543 1.00 95.81 209 ILE A CA 1
ATOM 1708 C C . ILE A 1 209 ? -2.776 -1.654 -11.918 1.00 95.81 209 ILE A C 1
ATOM 1710 O O . ILE A 1 209 ? -3.971 -1.373 -11.813 1.00 95.81 209 ILE A O 1
ATOM 1714 N N . PRO A 1 210 ? -1.813 -0.791 -11.523 1.00 95.75 210 PRO A N 1
ATOM 1715 C CA . PRO A 1 210 ? -2.136 0.546 -11.028 1.00 95.75 210 PRO A CA 1
ATOM 1716 C C . PRO A 1 210 ? -2.904 1.399 -12.036 1.00 95.75 210 PRO A C 1
ATOM 1718 O O . PRO A 1 210 ? -3.898 2.012 -11.664 1.00 95.75 210 PRO A O 1
ATOM 1721 N N . LEU A 1 211 ? -2.511 1.395 -13.315 1.00 95.81 211 LEU A N 1
ATOM 1722 C CA . LEU A 1 211 ? -3.211 2.166 -14.345 1.00 95.81 211 LEU A CA 1
ATOM 1723 C C . LEU A 1 211 ? -4.648 1.670 -14.538 1.00 95.81 211 LEU A C 1
ATOM 1725 O O . LEU A 1 211 ? -5.576 2.471 -14.589 1.00 95.81 211 LEU A O 1
ATOM 1729 N N . TYR A 1 212 ? -4.838 0.348 -14.579 1.00 95.56 212 TYR A N 1
ATOM 1730 C CA . TYR A 1 212 ? -6.165 -0.262 -14.613 1.00 95.56 212 TYR A CA 1
ATOM 1731 C C . TYR A 1 212 ? -7.003 0.138 -13.393 1.00 95.56 212 TYR A C 1
ATOM 1733 O O . TYR A 1 212 ? -8.190 0.435 -13.536 1.00 95.56 212 TYR A O 1
ATOM 1741 N N . ALA A 1 213 ? -6.393 0.173 -12.206 1.00 95.12 213 ALA A N 1
ATOM 1742 C CA . ALA A 1 213 ? -7.068 0.543 -10.972 1.00 95.12 213 ALA A CA 1
ATOM 1743 C C . ALA A 1 213 ? -7.503 2.014 -10.961 1.00 95.12 213 ALA A C 1
ATOM 1745 O O . ALA A 1 213 ? -8.654 2.301 -10.647 1.00 95.12 213 ALA A O 1
ATOM 1746 N N . TYR A 1 214 ? -6.626 2.922 -11.397 1.00 94.44 214 TYR A N 1
ATOM 1747 C CA . TYR A 1 214 ? -6.937 4.345 -11.545 1.00 94.44 214 TYR A CA 1
ATOM 1748 C C . TYR A 1 214 ? -7.973 4.620 -12.633 1.00 94.44 214 TYR A C 1
ATOM 1750 O O . TYR A 1 214 ? -8.769 5.542 -12.491 1.00 94.44 214 TYR A O 1
ATOM 1758 N N . TRP A 1 215 ? -8.006 3.812 -13.694 1.00 94.75 215 TRP A N 1
ATOM 1759 C CA . TRP A 1 215 ? -9.053 3.904 -14.711 1.00 94.75 215 TRP A CA 1
ATOM 1760 C C . TRP A 1 215 ? -10.424 3.457 -14.184 1.00 94.75 215 TRP A C 1
ATOM 1762 O O . TRP A 1 215 ? -11.439 4.024 -14.564 1.00 94.75 215 TRP A O 1
ATOM 1772 N N . HIS A 1 216 ? -10.451 2.463 -13.292 1.00 93.00 216 HIS A N 1
ATOM 1773 C CA . HIS A 1 216 ? -11.665 1.914 -12.674 1.00 93.00 216 HIS A CA 1
ATOM 1774 C C . HIS A 1 216 ? -11.764 2.326 -11.201 1.00 93.00 216 HIS A C 1
ATOM 1776 O O . HIS A 1 216 ? -11.971 1.493 -10.309 1.00 93.00 216 HIS A O 1
ATOM 1782 N N . PHE A 1 217 ? -11.544 3.611 -10.928 1.00 90.50 217 PHE A N 1
ATOM 1783 C CA . PHE A 1 217 ? -11.507 4.134 -9.562 1.00 90.50 217 PHE A CA 1
ATOM 1784 C C . PHE A 1 217 ? -12.894 4.155 -8.892 1.00 90.50 217 PHE A C 1
ATOM 1786 O O . PHE A 1 217 ? -13.004 4.176 -7.664 1.00 90.50 217 PHE A O 1
ATOM 1793 N N . ASP A 1 218 ? -13.944 4.100 -9.710 1.00 89.75 218 ASP A N 1
ATOM 1794 C CA . ASP A 1 218 ? -15.368 4.060 -9.379 1.00 89.75 218 ASP A CA 1
ATOM 1795 C C . ASP A 1 218 ? -15.989 2.652 -9.427 1.00 89.75 218 ASP A C 1
ATOM 1797 O O . ASP A 1 218 ? -17.184 2.498 -9.167 1.00 89.75 218 ASP A O 1
ATOM 1801 N N . ASP A 1 219 ? -15.199 1.605 -9.694 1.00 87.69 219 ASP A N 1
ATOM 1802 C CA . ASP A 1 219 ? -15.684 0.224 -9.679 1.00 87.69 219 ASP A CA 1
ATOM 1803 C C . ASP A 1 219 ? -15.630 -0.393 -8.268 1.00 87.69 219 ASP A C 1
ATOM 1805 O O . ASP A 1 219 ? -14.580 -0.819 -7.768 1.00 87.69 219 ASP A O 1
ATOM 1809 N N . PHE A 1 220 ? -16.809 -0.510 -7.654 1.00 84.50 220 PHE A N 1
ATOM 1810 C CA . PHE A 1 220 ? -17.018 -1.090 -6.323 1.00 84.50 220 PHE A CA 1
ATOM 1811 C C . PHE A 1 220 ? -17.384 -2.580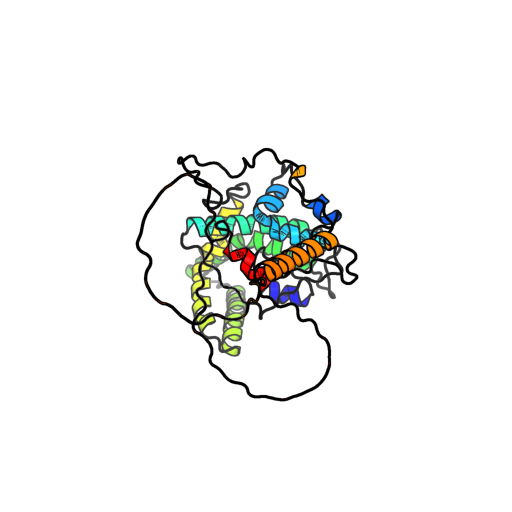 -6.332 1.00 84.50 220 PHE A C 1
ATOM 1813 O O . PHE A 1 220 ? -17.725 -3.146 -5.290 1.00 84.50 220 PHE A O 1
ATOM 1820 N N . SER A 1 221 ? -17.321 -3.244 -7.487 1.00 76.19 221 SER A N 1
ATOM 1821 C CA . SER A 1 221 ? -17.588 -4.676 -7.577 1.00 76.19 221 SER A CA 1
ATOM 1822 C C . SER A 1 221 ? -16.557 -5.488 -6.783 1.00 76.19 221 SER A C 1
ATOM 1824 O O . SER A 1 221 ? -15.356 -5.205 -6.777 1.00 76.19 221 SER A O 1
ATOM 1826 N N . TRP A 1 222 ? -17.029 -6.534 -6.106 1.00 62.03 222 TRP A N 1
ATOM 1827 C CA . TRP A 1 222 ? -16.186 -7.422 -5.299 1.00 62.03 222 TRP A CA 1
ATOM 1828 C C . TRP A 1 222 ? -15.682 -8.663 -6.054 1.00 62.03 222 TRP A C 1
ATOM 1830 O O . TRP A 1 222 ? -14.976 -9.485 -5.477 1.00 62.03 222 TRP A O 1
ATOM 1840 N N . GLY A 1 223 ? -15.980 -8.792 -7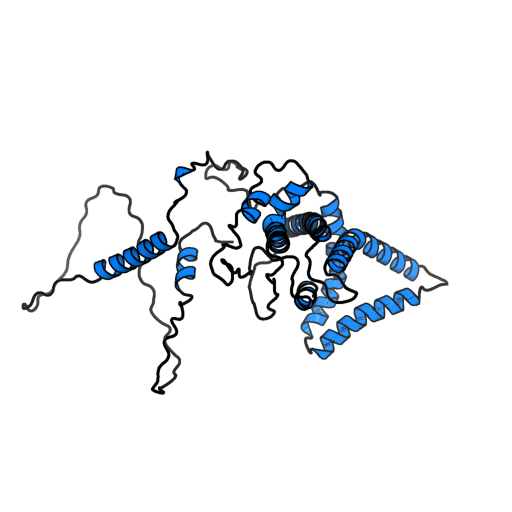.351 1.00 59.16 223 GLY A N 1
ATOM 1841 C CA . GLY A 1 223 ? -15.812 -10.057 -8.071 1.00 59.16 223 GLY A CA 1
ATOM 1842 C C . GLY A 1 223 ? -16.810 -11.120 -7.584 1.00 59.16 223 GLY A C 1
ATOM 1843 O O . GLY A 1 223 ? -17.713 -10.828 -6.801 1.00 59.16 223 GLY A O 1
ATOM 1844 N N . ASN A 1 224 ? -16.666 -12.365 -8.048 1.00 52.34 224 ASN A N 1
ATOM 1845 C CA . ASN A 1 224 ? -17.617 -13.460 -7.774 1.00 52.34 224 ASN A CA 1
ATOM 1846 C C . ASN A 1 224 ? -17.786 -13.833 -6.280 1.00 52.34 224 ASN A C 1
ATOM 1848 O O . ASN A 1 224 ? -18.645 -14.644 -5.957 1.00 52.34 224 ASN A O 1
ATOM 1852 N N . THR A 1 225 ? -17.021 -13.249 -5.356 1.00 46.84 225 THR A N 1
ATOM 1853 C CA . THR A 1 225 ? -17.028 -13.564 -3.915 1.00 46.84 225 THR A CA 1
ATOM 1854 C C . THR A 1 225 ? -18.204 -12.987 -3.119 1.00 46.84 225 THR A C 1
ATOM 1856 O O . THR A 1 225 ? -18.356 -13.340 -1.954 1.00 46.84 225 THR A O 1
ATOM 1859 N N . ARG A 1 226 ? -19.063 -12.144 -3.711 1.00 44.75 226 ARG A N 1
ATOM 1860 C CA . ARG A 1 226 ? -20.349 -11.714 -3.110 1.00 44.75 226 ARG A CA 1
ATOM 1861 C C . ARG A 1 226 ? -21.579 -12.174 -3.897 1.00 44.75 226 ARG A C 1
ATOM 1863 O O . ARG A 1 226 ? -22.662 -11.641 -3.699 1.00 44.75 226 ARG A O 1
ATOM 1870 N N . ILE A 1 227 ? -21.443 -13.136 -4.807 1.00 43.94 227 ILE A N 1
ATOM 1871 C CA . ILE A 1 227 ? -22.609 -13.735 -5.465 1.00 43.94 227 ILE A CA 1
ATOM 1872 C C . ILE A 1 227 ? -22.968 -14.980 -4.663 1.00 43.94 227 ILE A C 1
ATOM 1874 O O . ILE A 1 227 ? -22.413 -16.053 -4.890 1.00 43.94 227 ILE A O 1
ATOM 1878 N N . VAL A 1 228 ? -23.879 -14.832 -3.703 1.00 43.81 228 VAL A N 1
ATOM 1879 C CA . VAL A 1 228 ? -24.506 -15.994 -3.073 1.00 43.81 228 VAL A CA 1
ATOM 1880 C C . VAL A 1 228 ? -25.438 -16.574 -4.130 1.00 43.81 228 VAL A C 1
ATOM 1882 O O . VAL A 1 228 ? -26.453 -15.973 -4.484 1.00 43.81 228 VAL A O 1
ATOM 1885 N N . VAL A 1 229 ? -25.047 -17.700 -4.725 1.00 41.66 229 VAL A N 1
ATOM 1886 C CA . VAL A 1 229 ? -25.933 -18.452 -5.613 1.00 41.66 229 VAL A CA 1
ATOM 1887 C C . VAL A 1 229 ? -27.030 -19.024 -4.724 1.00 41.66 229 VAL A C 1
ATOM 1889 O O . VAL A 1 229 ? -26.821 -20.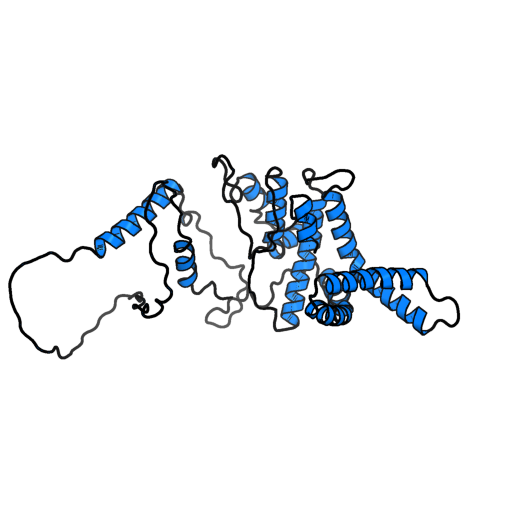026 -4.051 1.00 41.66 229 VAL A O 1
ATOM 1892 N N . GLY A 1 230 ? -28.181 -18.355 -4.669 1.00 43.38 230 GLY A N 1
ATOM 1893 C CA . GLY A 1 230 ? -29.368 -18.945 -4.061 1.00 43.38 230 GLY A CA 1
ATOM 1894 C C . GLY A 1 230 ? -29.770 -20.209 -4.826 1.00 43.38 230 GLY A C 1
ATOM 1895 O O . GLY A 1 230 ? -29.536 -20.291 -6.036 1.00 43.38 230 GLY A O 1
ATOM 1896 N N . ASP A 1 231 ? -30.425 -21.150 -4.140 1.00 45.44 231 ASP A N 1
ATOM 1897 C CA . ASP A 1 231 ? -30.836 -22.496 -4.601 1.00 45.44 231 ASP A CA 1
ATOM 1898 C C . ASP A 1 231 ? -31.668 -22.559 -5.908 1.00 45.44 231 ASP A C 1
ATOM 1900 O O . ASP A 1 231 ? -32.126 -23.623 -6.319 1.00 45.44 231 ASP A O 1
ATOM 1904 N N . LYS A 1 232 ? -31.882 -21.436 -6.604 1.00 45.38 232 LYS A N 1
ATOM 1905 C CA . LYS A 1 232 ? -32.596 -21.341 -7.889 1.00 45.38 232 LYS A CA 1
ATOM 1906 C C . LYS A 1 232 ? -31.880 -20.487 -8.945 1.00 45.38 232 LYS A C 1
ATOM 1908 O O . LYS A 1 232 ? -32.537 -19.860 -9.771 1.00 45.38 232 LYS A O 1
ATOM 1913 N N . GLY A 1 233 ? -30.547 -20.406 -8.921 1.00 44.31 233 GLY A N 1
ATOM 1914 C CA . GLY A 1 233 ? -29.755 -19.817 -10.016 1.00 44.31 233 GLY A CA 1
ATOM 1915 C C . GLY A 1 233 ? -29.947 -18.309 -10.241 1.00 44.31 233 GLY A C 1
ATOM 1916 O O . GLY A 1 233 ? -29.466 -17.766 -11.236 1.00 44.31 233 GLY A O 1
ATOM 1917 N N . LYS A 1 234 ? -30.624 -17.608 -9.324 1.00 36.22 234 LYS A N 1
ATOM 1918 C CA . LYS A 1 234 ? -30.788 -16.155 -9.375 1.00 36.22 234 LYS A CA 1
ATOM 1919 C C . LYS A 1 234 ? -29.593 -15.510 -8.672 1.00 36.22 234 LYS A C 1
ATOM 1921 O O . LYS A 1 234 ? -29.356 -15.753 -7.493 1.00 36.22 234 LYS A O 1
ATOM 1926 N N . LYS A 1 235 ? -28.817 -14.721 -9.419 1.00 43.06 235 LYS A N 1
ATOM 1927 C CA . LYS A 1 235 ? -27.682 -13.948 -8.895 1.00 43.06 235 LYS A CA 1
ATOM 1928 C C . LYS A 1 235 ? -28.225 -12.785 -8.066 1.00 43.06 235 LYS A C 1
ATOM 1930 O O . LYS A 1 235 ? -28.529 -11.731 -8.620 1.00 43.06 235 LYS A O 1
ATOM 1935 N N . THR A 1 236 ? -28.385 -12.980 -6.765 1.00 38.81 236 THR A N 1
ATOM 1936 C CA . THR A 1 236 ? -28.756 -11.895 -5.854 1.00 38.81 236 THR A CA 1
ATOM 1937 C C . THR A 1 236 ? -27.475 -11.200 -5.399 1.00 38.81 236 THR A C 1
ATOM 1939 O O . THR A 1 236 ? -26.569 -11.832 -4.857 1.00 38.81 236 THR A O 1
ATOM 1942 N N . ILE A 1 237 ? -27.361 -9.902 -5.683 1.00 44.44 237 ILE A N 1
ATOM 1943 C CA . ILE A 1 237 ? -26.315 -9.045 -5.115 1.00 44.44 237 ILE A CA 1
ATOM 1944 C C . ILE A 1 237 ? -26.607 -8.949 -3.611 1.00 44.44 237 ILE A C 1
ATOM 1946 O O . ILE A 1 237 ? -27.759 -8.747 -3.242 1.00 44.44 237 ILE A O 1
ATOM 1950 N N . VAL A 1 238 ? -25.588 -9.101 -2.759 1.00 46.16 238 VAL A N 1
ATOM 1951 C CA . VAL A 1 238 ? -25.650 -9.097 -1.273 1.00 46.16 238 VAL A CA 1
ATOM 1952 C C . VAL A 1 238 ? -26.007 -7.707 -0.698 1.00 46.16 238 VAL A C 1
ATOM 1954 O O . VAL A 1 238 ? -25.378 -7.209 0.221 1.00 46.16 238 VAL A O 1
ATOM 1957 N N . GLY A 1 239 ? -26.983 -7.021 -1.288 1.00 47.72 239 GLY A N 1
ATOM 1958 C CA . GLY A 1 239 ? -27.595 -5.801 -0.758 1.00 47.72 239 GLY A CA 1
ATOM 1959 C C . GLY A 1 239 ? -29.023 -6.015 -0.255 1.00 47.72 239 GLY A C 1
ATOM 1960 O O . GLY A 1 239 ? -29.619 -5.068 0.237 1.00 47.72 239 GLY A O 1
ATOM 1961 N N . ASP A 1 240 ? -29.564 -7.228 -0.382 1.00 41.75 240 ASP A N 1
ATOM 1962 C CA . ASP A 1 240 ? -30.907 -7.588 0.087 1.00 41.75 240 ASP A CA 1
ATOM 1963 C C . ASP A 1 240 ? -30.791 -8.362 1.413 1.00 41.75 240 ASP A C 1
ATOM 1965 O O . ASP A 1 240 ? -31.246 -9.498 1.555 1.00 41.75 240 ASP A O 1
ATOM 1969 N N . GLU A 1 241 ? -30.065 -7.784 2.376 1.00 53.28 241 GLU A N 1
ATOM 1970 C CA . GLU A 1 241 ? -30.251 -8.172 3.773 1.00 53.28 241 GLU A CA 1
ATOM 1971 C C . GLU A 1 241 ? -31.664 -7.708 4.139 1.00 53.28 241 GLU A C 1
ATOM 1973 O O . GLU A 1 241 ? -31.983 -6.531 3.983 1.00 53.28 241 GLU A O 1
ATOM 1978 N N . GLY A 1 242 ? -32.543 -8.642 4.515 1.00 60.69 242 GLY A N 1
ATOM 1979 C CA . GLY A 1 242 ? -33.939 -8.331 4.835 1.00 60.69 242 GLY A CA 1
ATOM 1980 C C . GLY A 1 242 ? -34.083 -7.256 5.922 1.00 60.69 242 GLY A C 1
ATOM 1981 O O . GLY A 1 242 ? -33.103 -6.831 6.530 1.00 60.69 242 GLY A O 1
ATOM 1982 N N . GLU A 1 243 ? -35.315 -6.817 6.199 1.00 67.69 243 GLU A N 1
ATOM 1983 C CA . GLU A 1 243 ? -35.561 -5.768 7.198 1.00 67.69 243 GLU A CA 1
ATOM 1984 C C . GLU A 1 243 ? -34.891 -6.088 8.545 1.00 67.69 243 GLU A C 1
ATOM 1986 O O . GLU A 1 243 ? -35.229 -7.053 9.238 1.00 67.69 243 GLU A O 1
ATOM 1991 N N . PHE A 1 244 ? -33.914 -5.258 8.911 1.00 74.06 244 PHE A N 1
ATOM 1992 C CA . PHE A 1 244 ? -33.191 -5.368 10.166 1.00 74.06 244 PHE A CA 1
ATOM 1993 C C . PHE A 1 244 ? -34.157 -5.171 11.339 1.00 74.06 244 PHE A C 1
ATOM 1995 O O . PHE A 1 244 ? -34.777 -4.116 11.472 1.00 74.06 244 PHE A O 1
ATOM 2002 N N . ASN A 1 245 ? -34.274 -6.174 12.214 1.00 78.81 245 ASN A N 1
ATOM 2003 C CA . ASN A 1 245 ? -35.084 -6.085 13.425 1.00 78.81 245 ASN A CA 1
ATOM 2004 C C . ASN A 1 245 ? -34.192 -5.718 14.624 1.00 78.81 245 ASN A C 1
ATOM 2006 O O . ASN A 1 245 ? -33.473 -6.587 15.114 1.00 78.81 245 ASN A O 1
ATOM 2010 N N . PRO A 1 246 ? -34.274 -4.494 15.182 1.00 76.56 246 PRO A N 1
ATOM 2011 C CA . PRO A 1 246 ? -33.423 -4.071 16.298 1.00 76.56 246 PRO A CA 1
ATOM 2012 C C . PRO A 1 246 ? -33.539 -4.954 17.549 1.00 76.56 246 PRO A C 1
ATOM 2014 O O . PRO A 1 246 ? -32.627 -4.987 18.372 1.00 76.56 246 PRO A O 1
ATOM 2017 N N . LYS A 1 247 ? -34.650 -5.691 17.700 1.00 77.56 247 LYS A N 1
ATOM 2018 C CA . LYS A 1 247 ? -34.880 -6.607 18.828 1.00 77.56 247 LYS A CA 1
ATOM 2019 C C . LYS A 1 247 ? -34.045 -7.888 18.758 1.00 77.56 247 LYS A C 1
ATOM 2021 O O . LYS A 1 247 ? -34.023 -8.625 19.738 1.00 77.56 247 LYS A O 1
ATOM 2026 N N . SER A 1 248 ? -33.383 -8.174 17.634 1.00 75.69 248 SER A N 1
ATOM 2027 C CA . SER A 1 248 ? -32.471 -9.317 17.528 1.00 75.69 248 SER A CA 1
ATOM 2028 C C . SER A 1 248 ? -31.136 -9.081 18.239 1.00 75.69 248 SER A C 1
ATOM 2030 O O . SER A 1 248 ? -30.419 -10.046 18.492 1.00 75.69 248 SER A O 1
ATOM 2032 N N . ILE A 1 249 ? -30.794 -7.829 18.573 1.00 74.69 249 ILE A N 1
ATOM 2033 C CA . ILE A 1 249 ? -29.560 -7.517 19.295 1.00 74.69 249 ILE A CA 1
ATOM 2034 C C . ILE A 1 249 ? -29.778 -7.780 20.793 1.00 74.69 249 ILE A C 1
ATOM 2036 O O . ILE A 1 249 ? -30.580 -7.084 21.424 1.00 74.69 249 ILE A O 1
ATOM 2040 N N . PRO A 1 250 ? -29.051 -8.728 21.408 1.00 76.44 250 PRO A N 1
ATOM 2041 C CA . PRO A 1 250 ? -29.117 -8.933 22.847 1.00 76.44 250 PRO A CA 1
ATOM 2042 C C . PRO A 1 250 ? -28.490 -7.733 23.573 1.00 76.44 250 PRO A C 1
ATOM 2044 O O . PRO A 1 250 ? -27.294 -7.479 23.470 1.00 76.44 250 PRO A O 1
ATOM 2047 N N . LEU A 1 251 ? -29.298 -7.003 24.345 1.00 79.50 251 LEU A N 1
ATOM 2048 C CA . LEU A 1 251 ? -28.864 -5.838 25.136 1.00 79.50 251 LEU A CA 1
ATOM 2049 C C . LEU A 1 251 ? -28.332 -6.215 26.534 1.00 79.50 251 LEU A C 1
ATOM 2051 O O . LEU A 1 251 ? -28.353 -5.403 27.459 1.00 79.50 251 LEU A O 1
ATOM 2055 N N . ILE A 1 252 ? -27.876 -7.454 26.709 1.00 81.62 252 ILE A N 1
ATOM 2056 C CA . ILE A 1 252 ? -27.357 -7.950 27.989 1.00 81.62 252 ILE A CA 1
ATOM 2057 C C . ILE A 1 252 ? -25.944 -7.424 28.244 1.00 81.62 252 ILE A C 1
ATOM 2059 O O . ILE A 1 252 ? -25.136 -7.255 27.326 1.00 81.62 252 ILE A O 1
ATOM 2063 N N . ARG A 1 253 ? -25.603 -7.170 29.510 1.00 79.00 253 ARG A N 1
ATOM 2064 C CA . ARG A 1 253 ? -24.241 -6.745 29.858 1.00 79.00 253 ARG A CA 1
ATOM 2065 C C . ARG A 1 253 ? -23.285 -7.929 29.749 1.00 79.00 253 ARG A C 1
ATOM 2067 O O . ARG A 1 253 ? -23.643 -9.054 30.086 1.00 79.00 253 ARG A O 1
ATOM 2074 N N . TRP A 1 254 ? -22.023 -7.672 29.393 1.00 72.69 254 TRP A N 1
ATOM 2075 C CA . TRP A 1 254 ? -20.998 -8.727 29.306 1.00 72.69 254 TRP A CA 1
ATOM 2076 C C . TRP A 1 254 ? -20.903 -9.584 30.578 1.00 72.69 254 TRP A C 1
ATOM 2078 O O . TRP A 1 254 ? -20.771 -10.796 30.500 1.00 72.69 254 TRP A O 1
ATOM 2088 N N . SER A 1 255 ? -21.022 -8.964 31.755 1.00 78.25 255 SER A N 1
ATOM 2089 C CA . SER A 1 255 ? -20.992 -9.668 33.043 1.00 78.25 255 SER A CA 1
ATOM 2090 C C . SER A 1 255 ? -22.163 -10.631 33.252 1.00 78.25 255 SER A C 1
ATOM 2092 O O . SER A 1 255 ? -22.047 -11.576 34.024 1.00 78.25 255 SER A O 1
ATOM 2094 N N . GLU A 1 256 ? -23.312 -10.363 32.634 1.00 82.88 256 GLU A N 1
ATOM 2095 C CA . GLU A 1 256 ? -24.499 -11.223 32.695 1.00 82.88 256 GLU A CA 1
ATOM 2096 C C . GLU A 1 256 ? -24.377 -12.354 31.676 1.00 82.88 256 GLU A C 1
ATOM 2098 O O . GLU A 1 256 ? -24.620 -13.508 32.016 1.00 82.88 256 GLU A O 1
ATOM 2103 N N . TYR A 1 257 ? -23.889 -12.034 30.475 1.00 77.56 257 TYR A N 1
ATOM 2104 C CA . TYR A 1 257 ? -23.587 -13.012 29.435 1.00 77.56 257 TYR A CA 1
ATOM 2105 C C . TYR A 1 257 ? -22.531 -14.033 29.876 1.00 77.56 257 TYR A C 1
ATOM 2107 O O . TYR A 1 257 ? -22.720 -15.235 29.726 1.00 77.56 257 TYR A O 1
ATOM 2115 N N . GLU A 1 258 ? -21.439 -13.573 30.493 1.00 80.50 258 GLU A N 1
ATOM 2116 C CA . GLU A 1 258 ? -20.392 -14.444 31.035 1.00 80.50 258 GLU A CA 1
ATOM 2117 C C . GLU A 1 258 ? -20.950 -15.386 32.109 1.00 80.50 258 GLU A C 1
ATOM 2119 O O . GLU A 1 258 ? -20.639 -16.575 32.113 1.00 80.50 258 GLU A O 1
ATOM 2124 N N . LYS A 1 259 ? -21.834 -14.890 32.984 1.00 83.88 259 LYS A N 1
ATOM 2125 C CA . LYS A 1 259 ? -22.514 -15.726 33.983 1.00 83.88 259 LYS A CA 1
ATOM 2126 C C . LYS A 1 259 ? -23.446 -16.751 33.342 1.00 83.88 259 LYS A C 1
ATOM 2128 O O . LYS A 1 259 ? -23.460 -17.881 33.816 1.00 83.88 259 LYS A O 1
ATOM 2133 N N . GLN A 1 260 ? -24.187 -16.388 32.294 1.00 82.06 260 GLN A N 1
ATOM 2134 C CA . GLN A 1 260 ? -25.030 -17.323 31.539 1.00 82.06 260 GLN A CA 1
ATOM 2135 C C . GLN A 1 260 ? -24.194 -18.414 30.873 1.00 82.06 260 GLN A C 1
ATOM 2137 O O . GLN A 1 260 ? -24.439 -19.583 31.129 1.00 82.06 260 GLN A O 1
ATOM 2142 N N . MET A 1 261 ? -23.134 -18.051 30.153 1.00 76.50 261 MET A N 1
ATOM 2143 C CA . MET A 1 261 ? -22.193 -19.000 29.545 1.00 76.50 261 MET A CA 1
ATOM 2144 C C . MET A 1 261 ? -21.561 -19.950 30.575 1.00 76.50 261 MET A C 1
ATOM 2146 O O . MET A 1 261 ? -21.401 -21.145 30.327 1.00 76.50 261 MET A O 1
ATOM 2150 N N . MET A 1 262 ? -21.185 -19.433 31.749 1.00 74.31 262 MET A N 1
ATOM 2151 C CA . MET A 1 262 ? -20.628 -20.240 32.842 1.00 74.31 262 MET A CA 1
ATOM 2152 C C . MET A 1 262 ? -21.684 -21.134 33.503 1.00 74.31 262 MET A C 1
ATOM 2154 O O . MET A 1 262 ? -21.357 -22.235 33.948 1.00 74.31 262 MET A O 1
ATOM 2158 N N . ALA A 1 263 ? -22.934 -20.671 33.583 1.00 76.50 263 ALA A N 1
ATOM 2159 C CA . ALA A 1 263 ? -24.061 -21.436 34.100 1.00 76.50 263 ALA A CA 1
ATOM 2160 C C . ALA A 1 263 ? -24.481 -22.547 33.128 1.00 76.50 263 ALA A C 1
ATOM 2162 O O . ALA A 1 263 ? -24.670 -23.669 33.582 1.00 76.50 263 ALA A O 1
ATOM 2163 N N . GLU A 1 264 ? -24.523 -22.272 31.823 1.00 72.31 264 GLU A N 1
ATOM 2164 C CA . GLU A 1 264 ? -24.804 -23.238 30.753 1.00 72.31 264 GLU A CA 1
ATOM 2165 C C . GLU A 1 264 ? -23.717 -24.321 30.677 1.00 72.31 264 GLU A C 1
ATOM 2167 O O . GLU A 1 264 ? -24.010 -25.513 30.755 1.00 72.31 264 GLU A O 1
ATOM 2172 N N . ASN A 1 265 ? -22.435 -23.931 30.689 1.00 64.44 265 ASN A N 1
ATOM 2173 C CA . ASN A 1 265 ? -21.328 -24.894 30.775 1.00 64.44 265 ASN A CA 1
ATOM 2174 C C . ASN A 1 265 ? -21.356 -25.724 32.072 1.00 64.44 265 ASN A C 1
ATOM 2176 O O . ASN A 1 265 ? -20.873 -26.860 32.101 1.00 64.44 265 ASN A O 1
ATOM 2180 N N . ARG A 1 266 ? -21.881 -25.172 33.175 1.00 58.06 266 ARG A N 1
ATOM 2181 C CA . ARG A 1 266 ? -22.092 -25.927 34.419 1.00 58.06 266 ARG A CA 1
ATOM 2182 C C . ARG A 1 266 ? -23.280 -26.875 34.304 1.00 58.06 266 ARG A C 1
ATOM 2184 O O . ARG A 1 266 ? -23.149 -28.015 34.741 1.00 58.06 266 ARG A O 1
ATOM 2191 N N . SER A 1 267 ? -24.402 -26.453 33.727 1.00 58.25 267 SER A N 1
ATOM 2192 C CA . SER A 1 267 ? -25.575 -27.311 33.546 1.00 58.25 267 SER A CA 1
ATOM 2193 C C . SER A 1 267 ? -25.298 -28.466 32.590 1.00 58.25 267 SER A C 1
ATOM 2195 O O . SER A 1 267 ? -25.740 -29.576 32.872 1.00 58.25 267 SER A O 1
ATOM 2197 N N . ASP A 1 268 ? -24.489 -28.271 31.548 1.00 58.34 268 ASP A N 1
ATOM 2198 C CA . ASP A 1 268 ? -24.063 -29.358 30.655 1.00 58.34 268 ASP A CA 1
ATOM 2199 C C . ASP A 1 268 ? -23.187 -30.387 31.384 1.00 58.34 268 ASP A C 1
ATOM 2201 O O . ASP A 1 268 ? -23.352 -31.596 31.212 1.00 58.34 268 ASP A O 1
ATOM 2205 N N . ARG A 1 269 ? -22.314 -29.930 32.292 1.00 52.22 269 ARG A N 1
ATOM 2206 C CA . ARG A 1 269 ? -21.509 -30.817 33.152 1.00 52.22 269 ARG A CA 1
ATOM 2207 C C . ARG A 1 269 ? -22.336 -31.565 34.201 1.00 52.22 269 ARG A C 1
ATOM 2209 O O . ARG A 1 269 ? -22.002 -32.698 34.529 1.00 52.22 269 ARG A O 1
ATOM 2216 N N . LEU A 1 270 ? -23.403 -30.959 34.720 1.00 53.56 270 LEU A N 1
ATOM 2217 C CA . LEU A 1 270 ? -24.332 -31.605 35.658 1.00 53.56 270 LEU A CA 1
ATOM 2218 C C . LEU A 1 270 ? -25.292 -32.580 34.955 1.00 53.56 270 LEU A C 1
ATOM 2220 O O . LEU A 1 270 ? -25.632 -33.620 35.520 1.00 53.56 270 LEU A O 1
ATOM 2224 N N . SER A 1 271 ? -25.661 -32.299 33.704 1.00 52.06 271 SER A N 1
ATOM 2225 C CA . SER A 1 271 ? -26.514 -33.168 32.883 1.00 52.06 271 SER A CA 1
ATOM 2226 C C . SER A 1 271 ? -25.789 -34.440 32.425 1.00 52.06 271 SER A C 1
ATOM 2228 O O . SER A 1 271 ? -26.421 -35.477 32.249 1.00 52.06 271 SER A O 1
ATOM 2230 N N . GLN A 1 272 ? -24.455 -34.406 32.310 1.00 47.62 272 GLN A N 1
ATOM 2231 C CA . GLN A 1 272 ? -23.622 -35.593 32.058 1.00 47.62 272 GLN A CA 1
ATOM 2232 C C . GLN A 1 272 ? -23.221 -36.370 33.328 1.00 47.62 272 GLN A C 1
ATOM 2234 O O . GLN A 1 272 ? -22.559 -37.402 33.229 1.00 47.62 272 GLN A O 1
ATOM 2239 N N . GLY A 1 273 ? -23.609 -35.896 34.518 1.00 44.81 273 GLY A N 1
ATOM 2240 C CA . GLY A 1 273 ? -23.113 -36.391 35.806 1.00 44.81 273 GLY A CA 1
ATOM 2241 C C . GLY A 1 273 ? -24.129 -37.109 36.695 1.00 44.81 273 GLY A C 1
ATOM 2242 O O . GLY A 1 273 ? -23.838 -37.298 37.872 1.00 44.81 273 GLY A O 1
ATOM 2243 N N . THR A 1 274 ? -25.300 -37.510 36.185 1.00 34.97 274 THR A N 1
ATOM 2244 C CA . THR A 1 274 ? -26.332 -38.156 37.017 1.00 34.97 274 THR A CA 1
ATOM 2245 C C . THR A 1 274 ? -26.790 -39.492 36.428 1.00 34.97 274 THR A C 1
ATOM 2247 O O . THR A 1 274 ? -27.844 -39.584 35.809 1.00 34.97 274 THR A O 1
ATOM 2250 N N . TYR A 1 275 ? -26.012 -40.551 36.661 1.00 31.11 275 TYR A N 1
ATOM 2251 C CA . TYR A 1 275 ? -26.581 -41.896 36.794 1.00 31.11 275 TYR A CA 1
ATOM 2252 C C . TYR A 1 275 ? -26.717 -42.183 38.296 1.00 31.11 275 TYR A C 1
ATOM 2254 O O . TYR A 1 275 ? -25.720 -42.070 39.013 1.00 31.11 275 TYR A O 1
ATOM 2262 N N . PRO A 1 276 ? -27.912 -42.514 38.813 1.00 35.62 276 PRO A N 1
ATOM 2263 C CA . PRO A 1 276 ? -28.065 -42.828 40.224 1.00 35.62 276 PRO A CA 1
ATOM 2264 C C . PRO A 1 276 ? -27.444 -44.197 40.527 1.00 35.62 276 PRO A C 1
ATOM 2266 O O . PRO A 1 276 ? -27.738 -45.192 39.864 1.00 35.62 276 PRO A O 1
ATOM 2269 N N . SER A 1 277 ? -26.604 -44.244 41.563 1.00 32.75 277 SER A N 1
ATOM 2270 C CA . SER A 1 277 ? -26.202 -45.484 42.230 1.00 32.75 277 SER A CA 1
ATOM 2271 C C . SER A 1 277 ? -27.434 -46.277 42.662 1.00 32.75 277 SER A C 1
ATOM 2273 O O . SER A 1 277 ? -28.252 -45.777 43.432 1.00 32.75 277 SER A O 1
ATOM 2275 N N . SER A 1 278 ? -27.515 -47.545 42.263 1.00 29.88 278 SER A N 1
ATOM 2276 C CA . SER A 1 278 ? -28.215 -48.560 43.048 1.00 29.88 278 SER A CA 1
ATOM 2277 C C . SER A 1 278 ? -27.420 -49.863 43.038 1.00 29.88 278 SER A C 1
ATOM 2279 O O . SER A 1 278 ? -26.720 -50.200 42.086 1.00 29.88 278 SER A O 1
ATOM 2281 N N . VAL A 1 279 ? -27.451 -50.511 44.192 1.00 31.58 279 VAL A N 1
ATOM 2282 C CA . VAL A 1 279 ? -26.582 -51.584 44.658 1.00 31.58 279 VAL A CA 1
ATOM 2283 C C . VAL A 1 279 ? -27.312 -52.936 44.518 1.00 31.58 279 VAL A C 1
ATOM 2285 O O . VAL A 1 279 ? -28.509 -53.003 44.772 1.00 31.58 279 VAL A O 1
ATOM 2288 N N . TYR A 1 280 ? -26.542 -53.985 44.187 1.00 29.94 280 TYR A N 1
ATOM 2289 C CA . TYR A 1 280 ? -26.830 -55.439 44.124 1.00 29.94 280 TYR A CA 1
ATOM 2290 C C . TYR A 1 280 ? -27.691 -56.019 42.977 1.00 29.94 280 TYR A C 1
ATOM 2292 O O . TYR A 1 280 ? -28.899 -55.835 42.912 1.00 29.94 280 TYR A O 1
ATOM 2300 N N . GLY A 1 281 ? -27.050 -56.878 42.164 1.00 26.55 281 GLY A N 1
ATOM 2301 C CA . GLY A 1 281 ? -27.690 -57.877 41.295 1.00 26.55 281 GLY A CA 1
ATOM 2302 C C . GLY A 1 281 ? -26.784 -58.339 40.143 1.00 26.55 281 GLY A C 1
ATOM 2303 O O . GLY A 1 281 ? -26.593 -57.603 39.183 1.00 26.55 281 GLY A O 1
ATOM 2304 N N . ALA A 1 282 ? -26.196 -59.535 40.246 1.00 28.44 282 ALA A N 1
ATOM 2305 C CA . ALA A 1 282 ? -25.363 -60.161 39.206 1.00 28.44 282 ALA A CA 1
ATOM 2306 C C . ALA A 1 282 ? -26.228 -60.901 38.137 1.00 28.44 282 ALA A C 1
ATOM 2308 O O . ALA A 1 282 ? -27.452 -60.820 38.192 1.00 28.44 282 ALA A O 1
ATOM 2309 N N . PRO A 1 283 ? -25.644 -61.583 37.132 1.00 44.09 283 PRO A N 1
ATOM 2310 C CA . PRO A 1 283 ? -25.599 -61.131 35.743 1.00 44.09 283 PRO A CA 1
ATOM 2311 C C . PRO A 1 283 ? -26.472 -61.985 34.807 1.00 44.09 283 PRO A C 1
ATOM 2313 O O . PRO A 1 283 ? -26.503 -63.202 34.950 1.00 44.09 283 PRO A O 1
ATOM 2316 N N . HIS A 1 284 ? -27.087 -61.401 33.773 1.00 28.28 284 HIS A N 1
ATOM 2317 C CA . HIS A 1 284 ? -27.527 -62.199 32.625 1.00 28.28 284 HIS A CA 1
ATOM 2318 C C . HIS A 1 284 ? -27.475 -61.463 31.285 1.00 28.28 284 HIS A C 1
ATOM 2320 O O . HIS A 1 284 ? -27.630 -60.253 31.160 1.00 28.28 284 HIS A O 1
ATOM 2326 N N . SER A 1 285 ? -27.174 -62.296 30.304 1.00 25.64 285 SER A N 1
ATOM 2327 C CA . SER A 1 285 ? -26.794 -62.094 28.920 1.00 25.64 285 SER A CA 1
ATOM 2328 C C . SER A 1 285 ? -27.985 -62.012 27.951 1.00 25.64 285 SER A C 1
ATOM 2330 O O . SER A 1 285 ? -29.053 -62.529 28.259 1.00 25.64 285 SER A O 1
ATOM 2332 N N . ILE A 1 286 ? -27.685 -61.553 26.726 1.00 25.75 286 ILE A N 1
ATOM 2333 C CA . ILE A 1 286 ? -28.305 -61.900 25.422 1.00 25.75 286 ILE A CA 1
ATOM 2334 C C . ILE A 1 286 ? -29.280 -60.889 24.770 1.00 25.75 286 ILE A C 1
ATOM 2336 O O . ILE A 1 286 ? -30.388 -60.636 25.219 1.00 25.75 286 ILE A O 1
ATOM 2340 N N . SER A 1 287 ? -28.773 -60.397 23.628 1.00 26.25 287 SER A N 1
ATOM 2341 C CA . SER A 1 287 ? -29.353 -60.003 22.329 1.00 26.25 287 SER A CA 1
ATOM 2342 C C . SER A 1 287 ? -30.743 -59.363 22.226 1.00 26.25 287 SER A C 1
ATOM 2344 O O . SER A 1 287 ? -31.761 -60.000 22.476 1.00 26.25 287 SER A O 1
ATOM 2346 N N . GLY A 1 288 ? -30.778 -58.162 21.637 1.00 24.22 288 GLY A N 1
ATOM 2347 C CA . GLY A 1 288 ? -31.982 -57.547 21.079 1.00 24.22 288 GLY A CA 1
ATOM 2348 C C . GLY A 1 288 ? -32.038 -57.658 19.551 1.00 24.22 288 GLY A C 1
ATOM 2349 O O . GLY A 1 288 ? -31.087 -57.294 18.861 1.00 24.22 288 GLY A O 1
ATOM 2350 N N . TYR A 1 289 ? -33.180 -58.124 19.041 1.00 25.16 289 TYR A N 1
ATOM 2351 C CA . TYR A 1 289 ? -33.583 -58.106 17.634 1.00 25.16 289 TYR A CA 1
ATOM 2352 C C . TYR A 1 289 ? -34.717 -57.073 17.452 1.00 25.16 289 TYR A C 1
ATOM 2354 O O . TYR A 1 289 ? -35.748 -57.173 18.102 1.00 25.16 289 TYR A O 1
ATOM 2362 N N . SER A 1 290 ? -34.486 -56.089 16.576 1.00 26.05 290 SER A N 1
ATOM 2363 C CA . SER A 1 290 ? -35.396 -55.439 15.602 1.00 26.05 290 SER A CA 1
ATOM 2364 C C . SER A 1 290 ? -36.909 -55.241 15.895 1.00 26.05 290 SER A C 1
ATOM 2366 O O . SER A 1 290 ? -37.642 -56.222 15.986 1.00 26.05 290 SER A O 1
ATOM 2368 N N . ARG A 1 291 ? -37.425 -53.993 15.799 1.00 26.17 291 ARG A N 1
ATOM 2369 C CA . ARG A 1 291 ? -38.268 -53.474 14.674 1.00 26.17 291 ARG A CA 1
ATOM 2370 C C . ARG A 1 291 ? -39.036 -52.159 14.983 1.00 26.17 291 ARG A C 1
ATOM 2372 O O . ARG A 1 291 ? -39.637 -52.002 16.033 1.00 26.17 291 ARG A O 1
ATOM 2379 N N . TYR A 1 292 ? -39.001 -51.284 13.968 1.00 28.41 292 TYR A N 1
ATOM 2380 C CA . TYR A 1 292 ? -39.783 -50.096 13.545 1.00 28.41 292 TYR A CA 1
ATOM 2381 C C . TYR A 1 292 ? -41.004 -49.560 14.331 1.00 28.41 292 TYR A C 1
ATOM 2383 O O . TYR A 1 292 ? -41.899 -50.315 14.690 1.00 28.41 292 TYR A O 1
ATOM 2391 N N . THR A 1 293 ? -41.154 -48.221 14.368 1.00 26.44 293 THR A N 1
ATOM 2392 C CA . THR A 1 293 ? -42.241 -47.436 13.706 1.00 26.44 293 THR A CA 1
ATOM 2393 C C . THR A 1 293 ? -42.007 -45.914 13.851 1.00 26.44 293 THR A C 1
ATOM 2395 O O . THR A 1 293 ? -41.311 -45.469 14.756 1.00 26.44 293 THR A O 1
ATOM 2398 N N . ALA A 1 294 ? -42.520 -45.126 12.898 1.00 26.66 294 ALA A N 1
ATOM 2399 C CA . ALA A 1 294 ? -42.149 -43.734 12.612 1.00 26.66 294 ALA A CA 1
ATOM 2400 C C . ALA A 1 294 ? -43.227 -42.697 12.992 1.00 26.66 294 ALA A C 1
ATOM 2402 O O . ALA A 1 294 ? -44.413 -42.972 12.815 1.00 26.66 294 ALA A O 1
ATOM 2403 N N . SER A 1 295 ? -42.810 -41.482 13.393 1.00 25.38 295 SER A N 1
ATOM 2404 C CA . SER A 1 295 ? -43.414 -40.170 13.041 1.00 25.38 295 SER A CA 1
ATOM 2405 C C . SER A 1 295 ? -42.565 -38.987 13.571 1.00 25.38 295 SER A C 1
ATOM 2407 O O . SER A 1 295 ? -41.735 -39.200 14.453 1.00 25.38 295 SER A O 1
ATOM 2409 N N . PRO A 1 296 ? -42.674 -37.770 12.992 1.00 33.09 296 PRO A N 1
ATOM 2410 C CA . PRO A 1 296 ? -41.511 -36.927 12.713 1.00 33.09 296 PRO A CA 1
ATOM 2411 C C . PRO A 1 296 ? -41.326 -35.771 13.706 1.00 33.09 296 PRO A C 1
ATOM 2413 O O . PRO A 1 296 ? -42.221 -34.951 13.891 1.00 33.09 296 PRO A O 1
ATOM 2416 N N . VAL A 1 297 ? -40.122 -35.643 14.269 1.00 29.61 297 VAL A N 1
ATOM 2417 C CA . VAL A 1 297 ? -39.649 -34.416 14.927 1.00 29.61 297 VAL A CA 1
ATOM 2418 C C . VAL A 1 297 ? -38.209 -34.166 14.479 1.00 29.61 297 VAL A C 1
ATOM 2420 O O . VAL A 1 297 ? -37.381 -35.073 14.481 1.00 29.61 297 VAL A O 1
ATOM 2423 N N . HIS A 1 298 ? -37.949 -32.940 14.027 1.00 26.91 298 HIS A N 1
ATOM 2424 C CA . HIS A 1 298 ? -36.673 -32.448 13.507 1.00 26.91 298 HIS A CA 1
ATOM 2425 C C . HIS A 1 298 ? -35.507 -32.748 14.470 1.00 26.91 298 HIS A C 1
ATOM 2427 O O . HIS A 1 298 ? -35.403 -32.157 15.542 1.00 26.91 298 HIS A O 1
ATOM 2433 N N . SER A 1 299 ? -34.624 -33.667 14.074 1.00 26.66 299 SER A N 1
ATOM 2434 C CA . SER A 1 299 ? -33.405 -34.033 14.795 1.00 26.66 299 SER A CA 1
ATOM 2435 C C . SER A 1 299 ? -32.214 -33.218 14.288 1.00 26.66 299 SER A C 1
ATOM 2437 O O . SER A 1 299 ? -31.820 -33.353 13.128 1.00 26.66 299 SER A O 1
ATOM 2439 N N . ILE A 1 300 ? -31.609 -32.417 15.164 1.00 28.33 300 ILE A N 1
ATOM 2440 C CA . ILE A 1 300 ? -30.265 -31.867 14.961 1.00 28.33 300 ILE A CA 1
ATOM 2441 C C . ILE A 1 300 ? -29.252 -32.944 15.380 1.00 28.33 300 ILE A C 1
ATOM 2443 O O . ILE A 1 300 ? -29.381 -33.575 16.427 1.00 28.33 300 ILE A O 1
ATOM 2447 N N . ILE A 1 301 ? -28.283 -33.190 14.503 1.00 27.02 301 ILE A N 1
ATOM 2448 C CA . ILE A 1 301 ? -27.296 -34.273 14.549 1.00 27.02 301 ILE A CA 1
ATOM 2449 C C . ILE A 1 301 ? -26.226 -33.988 15.619 1.00 27.02 301 ILE A C 1
ATOM 2451 O O . ILE A 1 301 ? -25.566 -32.953 15.581 1.00 27.02 301 ILE A O 1
ATOM 2455 N N . HIS A 1 302 ? -26.007 -34.941 16.531 1.00 27.41 302 HIS A N 1
ATOM 2456 C CA . HIS A 1 302 ? -24.839 -34.985 17.418 1.00 27.41 302 HIS A CA 1
ATOM 2457 C C . HIS A 1 302 ? -23.593 -35.483 16.658 1.00 27.41 302 HIS A C 1
ATOM 2459 O O . HIS A 1 302 ? -23.672 -36.535 16.019 1.00 27.41 302 HIS A O 1
ATOM 2465 N N . PRO A 1 303 ? -22.421 -34.828 16.758 1.00 29.03 303 PRO A N 1
ATOM 2466 C CA . PRO A 1 303 ? -21.175 -35.429 16.304 1.00 29.03 303 PRO A CA 1
ATOM 2467 C C . PRO A 1 303 ? -20.685 -36.479 17.310 1.00 29.03 303 PRO A C 1
ATOM 2469 O O . PRO A 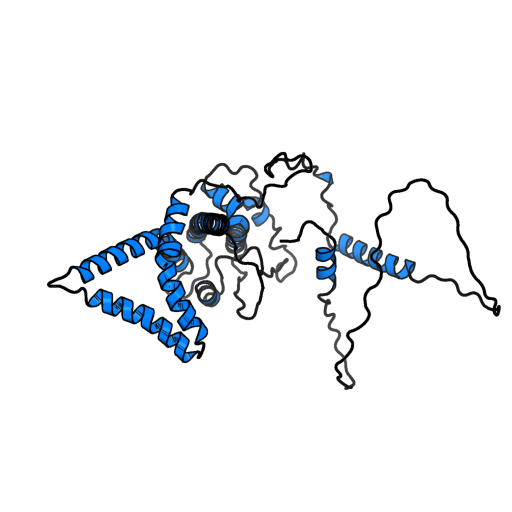1 303 ? -20.444 -36.197 18.485 1.00 29.03 303 PRO A O 1
ATOM 2472 N N . GLN A 1 304 ? -20.552 -37.708 16.811 1.00 27.53 304 GLN A N 1
ATOM 2473 C CA . GLN A 1 304 ? -19.926 -38.839 17.483 1.00 27.53 304 GLN A CA 1
ATOM 2474 C C . GLN A 1 304 ? -18.434 -38.585 17.740 1.00 27.53 304 GLN A C 1
ATOM 2476 O O . GLN A 1 304 ? -17.732 -37.941 16.963 1.00 27.53 304 GLN A O 1
ATOM 2481 N N . SER A 1 305 ? -17.965 -39.146 18.848 1.00 28.06 305 SER A N 1
ATOM 2482 C CA . SER A 1 305 ? -16.580 -39.211 19.299 1.00 28.06 305 SER A CA 1
ATOM 2483 C C . SER A 1 305 ? -15.613 -39.747 18.235 1.00 28.06 305 SER A C 1
ATOM 2485 O O . SER A 1 305 ? -15.693 -40.918 17.868 1.00 28.06 305 SER A O 1
ATOM 2487 N N . VAL A 1 306 ? -14.625 -38.941 17.844 1.00 26.89 306 VAL A N 1
ATOM 2488 C CA . VAL A 1 306 ? -13.352 -39.424 17.284 1.00 26.89 306 VAL A CA 1
ATOM 2489 C C . VAL A 1 306 ? -12.221 -38.668 17.978 1.00 26.89 306 VAL A C 1
ATOM 2491 O O . VAL A 1 306 ? -11.758 -37.628 17.522 1.00 26.89 306 VAL A O 1
ATOM 2494 N N . ALA A 1 307 ? -11.816 -39.181 19.135 1.00 27.23 307 ALA A N 1
ATOM 2495 C CA . ALA A 1 307 ? -10.570 -38.822 19.799 1.00 27.23 307 ALA A CA 1
ATOM 2496 C C . ALA A 1 307 ? -9.944 -40.114 20.331 1.00 27.23 307 ALA A C 1
ATOM 2498 O O . ALA A 1 307 ? -10.026 -40.431 21.515 1.00 27.23 307 ALA A O 1
ATOM 2499 N N . GLN A 1 308 ? -9.365 -40.894 19.425 1.00 27.95 308 GLN A N 1
ATOM 2500 C CA . GLN A 1 308 ? -8.358 -41.886 19.770 1.00 27.95 308 GLN A CA 1
ATOM 2501 C C . GLN A 1 308 ? -7.122 -41.611 18.924 1.00 27.95 308 GLN A C 1
ATOM 2503 O O . GLN A 1 308 ? -7.226 -41.273 17.749 1.00 27.95 308 GLN A O 1
ATOM 2508 N N . ASP A 1 309 ? -5.984 -41.745 19.596 1.00 27.48 309 ASP A N 1
ATOM 2509 C CA . ASP A 1 309 ? -4.616 -41.634 19.106 1.00 27.48 309 ASP A CA 1
ATOM 2510 C C . ASP A 1 309 ? -4.107 -40.220 18.829 1.00 27.48 309 ASP A C 1
ATOM 2512 O O . ASP A 1 309 ? -4.314 -39.659 17.769 1.00 27.48 309 ASP A O 1
ATOM 2516 N N . TYR A 1 310 ? -3.411 -39.649 19.821 1.00 25.39 310 TYR A N 1
ATOM 2517 C CA . TYR A 1 310 ? -2.009 -39.208 19.711 1.00 25.39 310 TYR A CA 1
ATOM 2518 C C . TYR A 1 310 ? -1.497 -38.782 21.103 1.00 25.39 310 TYR A C 1
ATOM 2520 O O . TYR A 1 310 ? -1.334 -37.605 21.413 1.00 25.39 310 TYR A O 1
ATOM 2528 N N . HIS A 1 311 ? -1.202 -39.764 21.961 1.00 25.78 311 HIS A N 1
ATOM 2529 C CA . HIS A 1 311 ? -0.309 -39.576 23.107 1.00 25.78 311 HIS A CA 1
ATOM 2530 C C . HIS A 1 311 ? 1.043 -40.231 22.807 1.00 25.78 311 HIS A C 1
ATOM 2532 O O . HIS A 1 311 ? 1.170 -41.451 22.874 1.00 25.78 311 HIS A O 1
ATOM 2538 N N . ARG A 1 312 ? 2.077 -39.421 22.539 1.00 24.95 312 ARG A N 1
ATOM 2539 C CA . ARG A 1 312 ? 3.467 -39.733 22.920 1.00 24.95 312 ARG A CA 1
ATOM 2540 C C . ARG A 1 312 ? 4.374 -38.519 22.706 1.00 24.95 312 ARG A C 1
ATOM 2542 O O . ARG A 1 312 ? 4.771 -38.246 21.586 1.00 24.95 312 ARG A O 1
ATOM 2549 N N . MET A 1 313 ? 4.767 -37.853 23.789 1.00 25.42 313 MET A N 1
ATOM 2550 C CA . MET A 1 313 ? 6.181 -37.688 24.153 1.00 25.42 313 MET A CA 1
ATOM 2551 C C . MET A 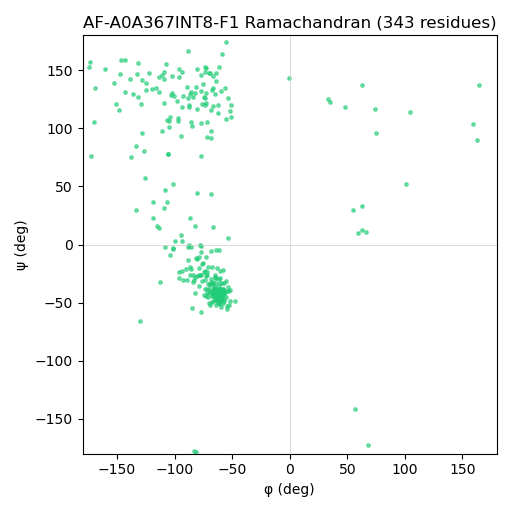1 313 ? 6.299 -37.127 25.576 1.00 25.42 313 MET A C 1
ATOM 2553 O O . MET A 1 313 ? 5.542 -36.264 26.004 1.00 25.42 313 MET A O 1
ATOM 2557 N N . ARG A 1 314 ? 7.216 -37.755 26.313 1.00 25.41 314 ARG A N 1
ATOM 2558 C CA . ARG A 1 314 ? 7.492 -37.667 27.751 1.00 25.41 314 ARG A CA 1
ATOM 2559 C C . ARG A 1 314 ? 8.022 -36.296 28.173 1.00 25.41 314 ARG A C 1
ATOM 2561 O O . ARG A 1 314 ? 8.927 -35.816 27.508 1.00 25.41 314 ARG A O 1
ATOM 2568 N N . TYR A 1 315 ? 7.647 -35.836 29.369 1.00 26.86 315 TYR A N 1
ATOM 2569 C CA . TYR A 1 315 ? 8.602 -35.316 30.362 1.00 26.86 315 TYR A CA 1
ATOM 2570 C C . TYR A 1 315 ? 8.154 -35.729 31.775 1.00 26.86 315 TYR A C 1
ATOM 2572 O O . TYR A 1 315 ? 6.975 -35.644 32.108 1.00 26.86 315 TYR A O 1
ATOM 2580 N N . GLY A 1 316 ? 9.099 -36.276 32.550 1.00 25.77 316 GLY A N 1
ATOM 2581 C CA . GLY A 1 316 ? 8.940 -36.665 33.957 1.00 25.77 316 GLY A CA 1
ATOM 2582 C C . GLY A 1 316 ? 9.086 -35.480 34.927 1.00 25.77 316 GLY A C 1
ATOM 2583 O O . GLY A 1 316 ? 9.256 -34.350 34.474 1.00 25.77 316 GLY A O 1
ATOM 2584 N N . PRO A 1 317 ? 8.995 -35.722 36.249 1.00 27.12 317 PRO A N 1
ATOM 2585 C CA . PRO A 1 317 ? 8.425 -34.772 37.199 1.00 27.12 317 PRO A CA 1
ATOM 2586 C C . PRO A 1 317 ? 9.468 -33.897 37.905 1.00 27.12 317 PRO A C 1
ATOM 2588 O O . PRO A 1 317 ? 10.515 -34.384 38.324 1.00 27.12 317 PRO A O 1
ATOM 2591 N N . THR A 1 318 ? 9.110 -32.641 38.165 1.00 27.36 318 THR A N 1
ATOM 2592 C CA . THR A 1 318 ? 9.642 -31.865 39.293 1.00 27.36 318 THR A CA 1
ATOM 2593 C C . THR A 1 318 ? 8.485 -31.200 40.041 1.00 27.36 318 THR A C 1
ATOM 2595 O O . THR A 1 318 ? 7.610 -30.569 39.452 1.00 27.36 318 THR A O 1
ATOM 2598 N N . MET A 1 319 ? 8.454 -31.434 41.354 1.00 24.86 319 MET A N 1
ATOM 2599 C CA . MET A 1 319 ? 7.459 -30.939 42.306 1.00 24.86 319 MET A CA 1
ATOM 2600 C C . MET A 1 319 ? 7.730 -29.487 42.732 1.00 24.86 319 MET A C 1
ATOM 2602 O O . MET A 1 319 ? 8.891 -29.116 42.881 1.00 24.86 319 MET A O 1
ATOM 2606 N N . SER A 1 320 ? 6.629 -28.785 43.068 1.00 24.53 320 SER A N 1
ATOM 2607 C CA . SER A 1 320 ? 6.458 -27.641 44.006 1.00 24.53 320 SER A CA 1
ATOM 2608 C C . SER A 1 320 ? 7.210 -26.330 43.695 1.00 24.53 320 SER A C 1
ATOM 2610 O O . SER A 1 320 ? 8.373 -26.365 43.331 1.00 24.53 320 SER A O 1
ATOM 2612 N N . SER A 1 321 ? 6.654 -25.119 43.824 1.00 24.58 321 SER A N 1
ATOM 2613 C CA . SER A 1 321 ? 5.568 -24.606 44.678 1.00 24.58 321 SER A CA 1
ATOM 2614 C C . SER A 1 321 ? 4.977 -23.289 44.126 1.00 24.58 321 SER A C 1
ATOM 2616 O O . SER A 1 321 ? 5.698 -22.500 43.525 1.00 24.58 321 SER A O 1
ATOM 2618 N N . ASP A 1 322 ? 3.693 -23.064 44.413 1.00 26.06 322 ASP A N 1
ATOM 2619 C CA . ASP A 1 322 ? 2.963 -21.796 44.610 1.00 26.06 322 ASP A CA 1
ATOM 2620 C C . ASP A 1 322 ? 3.094 -20.614 43.630 1.00 26.06 322 ASP A C 1
ATOM 2622 O O . ASP A 1 322 ? 4.110 -19.934 43.521 1.00 26.06 322 ASP A O 1
ATOM 2626 N N . GLY A 1 323 ? 1.948 -20.267 43.031 1.00 25.23 323 GLY A N 1
ATOM 2627 C CA . GLY A 1 323 ? 1.707 -18.984 42.373 1.00 25.23 323 GLY A CA 1
ATOM 2628 C C . GLY A 1 323 ? 0.508 -19.049 41.433 1.00 25.23 323 GLY A C 1
ATOM 2629 O O . GLY A 1 323 ? 0.657 -19.391 40.263 1.00 25.23 323 GLY A O 1
ATOM 2630 N N . ALA A 1 324 ? -0.688 -18.749 41.943 1.00 29.09 324 ALA A N 1
ATOM 2631 C CA . ALA A 1 324 ? -1.928 -18.724 41.171 1.00 29.09 324 ALA A CA 1
ATOM 2632 C C . ALA A 1 324 ? -1.813 -17.790 39.949 1.00 29.09 324 ALA A C 1
ATOM 2634 O O . ALA A 1 324 ? -1.803 -16.567 40.073 1.00 29.09 324 ALA A O 1
ATOM 2635 N N . SER A 1 325 ? -1.738 -18.390 38.762 1.00 24.41 325 SER A N 1
ATOM 2636 C CA . SER A 1 325 ? -1.824 -17.727 37.464 1.00 24.41 325 SER A CA 1
ATOM 2637 C C . SER A 1 325 ? -2.888 -18.458 36.656 1.00 24.41 325 SER A C 1
ATOM 2639 O O . SER A 1 325 ? -2.633 -19.509 36.065 1.00 24.41 325 SER A O 1
ATOM 2641 N N . GLU A 1 326 ? -4.116 -17.938 36.681 1.00 26.91 326 GLU A N 1
ATOM 2642 C CA . GLU A 1 326 ? -5.196 -18.416 35.819 1.00 26.91 326 GLU A CA 1
ATOM 2643 C C . GLU A 1 326 ? -4.876 -18.040 34.369 1.00 26.91 326 GLU A C 1
ATOM 2645 O O . GLU A 1 326 ? -5.170 -16.954 33.869 1.00 26.91 326 GLU A O 1
ATOM 2650 N N . THR A 1 327 ? -4.216 -18.966 33.686 1.00 26.53 327 THR A N 1
ATOM 2651 C CA . THR A 1 327 ? -3.998 -18.940 32.246 1.00 26.53 327 THR A CA 1
ATOM 2652 C C . THR A 1 327 ? -5.301 -19.371 31.574 1.00 26.53 327 THR A C 1
ATOM 2654 O O . THR A 1 327 ? -5.658 -20.548 31.578 1.00 26.53 327 THR A O 1
ATOM 2657 N N . MET A 1 328 ? -6.045 -18.423 30.995 1.00 28.17 328 MET A N 1
ATOM 2658 C CA . MET A 1 328 ? -7.179 -18.755 30.127 1.00 28.17 328 MET A CA 1
ATOM 2659 C C . MET A 1 328 ? -6.668 -19.528 28.906 1.00 28.17 328 MET A C 1
ATOM 2661 O O . MET A 1 328 ? -5.928 -18.995 28.078 1.00 28.17 328 MET A O 1
ATOM 2665 N N . SER A 1 329 ? -7.049 -20.803 28.807 1.00 26.19 329 SER A N 1
ATOM 2666 C CA . SER A 1 329 ? -6.656 -21.671 27.698 1.00 26.19 329 SER A CA 1
ATOM 2667 C C . SER A 1 329 ? -7.304 -21.212 26.386 1.00 26.19 329 SER A C 1
ATOM 2669 O O . SER A 1 329 ? -8.515 -21.001 26.313 1.00 26.19 329 SER A O 1
ATOM 2671 N N . ALA A 1 330 ? -6.496 -21.124 25.331 1.00 30.95 330 ALA A N 1
ATOM 2672 C CA . ALA A 1 330 ? -6.869 -20.759 23.962 1.00 30.95 330 ALA A CA 1
ATOM 2673 C C . ALA A 1 330 ? -7.788 -21.783 23.245 1.00 30.95 330 ALA A C 1
ATOM 2675 O O . ALA A 1 330 ? -7.938 -21.733 22.029 1.00 30.95 330 ALA A O 1
ATOM 2676 N N . SER A 1 331 ? -8.407 -22.713 23.977 1.00 28.39 331 SER A N 1
ATOM 2677 C CA . SER A 1 331 ? -9.161 -23.846 23.424 1.00 28.39 331 SER A CA 1
ATOM 2678 C C . SER A 1 331 ? -10.635 -23.539 23.119 1.00 28.39 331 SER A C 1
ATOM 2680 O O . SER A 1 331 ? -11.246 -24.235 22.313 1.00 28.39 331 SER A O 1
ATOM 2682 N N . MET A 1 332 ? -11.218 -22.482 23.700 1.00 30.03 332 MET A N 1
ATOM 2683 C CA . MET A 1 332 ? -12.660 -22.205 23.555 1.00 30.03 332 MET A CA 1
ATOM 2684 C C . MET A 1 332 ? -13.029 -21.388 22.309 1.00 30.03 332 MET A C 1
ATOM 2686 O O . MET A 1 332 ? -14.126 -21.542 21.782 1.00 30.03 332 MET A O 1
ATOM 2690 N N . VAL A 1 333 ? -12.111 -20.571 21.779 1.00 34.03 333 VAL A N 1
ATOM 2691 C CA . VAL A 1 333 ? -12.352 -19.773 20.556 1.00 34.03 333 VAL A CA 1
ATOM 2692 C C . VAL A 1 333 ? -12.334 -20.658 19.299 1.00 34.03 333 VAL A C 1
ATOM 2694 O O . VAL A 1 333 ? -12.947 -20.332 18.286 1.00 34.03 333 VAL A O 1
ATOM 2697 N N . GLN A 1 334 ? -11.681 -21.820 19.370 1.00 30.16 334 GLN A N 1
ATOM 2698 C CA . GLN A 1 334 ? -11.507 -22.715 18.228 1.00 30.16 334 GLN A CA 1
ATOM 2699 C C . GLN A 1 334 ? -12.758 -23.559 17.920 1.00 30.16 334 GLN A C 1
ATOM 2701 O O . GLN A 1 334 ? -12.994 -23.894 16.761 1.00 30.16 334 GLN A O 1
ATOM 2706 N N . ASN A 1 335 ? -13.607 -23.830 18.919 1.00 29.14 335 ASN A N 1
ATOM 2707 C CA . ASN A 1 335 ? -14.822 -24.633 18.729 1.00 29.14 335 ASN A CA 1
ATOM 2708 C C . ASN A 1 335 ? -15.978 -23.858 18.074 1.00 29.14 335 ASN A C 1
ATOM 2710 O O . ASN A 1 335 ? -16.771 -24.462 17.357 1.00 29.14 335 ASN A O 1
ATOM 2714 N N . TYR A 1 336 ? -16.034 -22.530 18.223 1.00 33.31 336 TYR A N 1
ATOM 2715 C CA . TYR A 1 336 ? -17.061 -21.706 17.566 1.00 33.31 336 TYR A CA 1
ATOM 2716 C C . TYR A 1 336 ? -16.835 -21.553 16.050 1.00 33.31 336 TYR A C 1
ATOM 2718 O O . TYR A 1 336 ? -17.789 -21.416 15.289 1.00 33.31 336 TYR A O 1
ATOM 2726 N N . HIS A 1 337 ? -15.584 -21.639 15.585 1.00 32.84 337 HIS A N 1
ATOM 2727 C CA . HIS A 1 337 ? -15.255 -21.552 14.157 1.00 32.84 337 HIS A CA 1
ATOM 2728 C C . HIS A 1 337 ? -15.522 -22.848 13.371 1.00 32.84 337 HIS A C 1
ATOM 2730 O O . HIS A 1 337 ? -15.659 -22.793 12.152 1.00 32.84 337 HIS A O 1
ATOM 2736 N N . LEU A 1 338 ? -15.620 -24.005 14.036 1.00 32.81 338 LEU A N 1
ATOM 2737 C CA . LEU A 1 338 ? -15.785 -25.307 13.371 1.00 32.81 338 LEU A CA 1
ATOM 2738 C C . LEU A 1 338 ? -17.248 -25.704 13.111 1.00 32.81 338 LEU A C 1
ATOM 2740 O O . LEU A 1 338 ? -17.490 -26.621 12.331 1.00 32.81 338 LEU A O 1
ATOM 2744 N N . GLN A 1 339 ? -18.218 -25.023 13.726 1.00 29.41 339 GLN A N 1
ATOM 2745 C CA . GLN A 1 339 ? -19.643 -25.369 13.618 1.00 29.41 339 GLN A CA 1
ATOM 2746 C C . GLN A 1 339 ? -20.439 -24.486 12.651 1.00 29.41 339 GLN A C 1
ATOM 2748 O O . GLN A 1 339 ? -21.614 -24.752 12.415 1.00 29.41 339 GLN A O 1
ATOM 2753 N N . ASN A 1 340 ? -19.817 -23.464 12.057 1.00 26.28 340 ASN A N 1
ATOM 2754 C CA . ASN A 1 340 ? -20.504 -22.552 11.152 1.00 26.28 340 ASN A CA 1
ATOM 2755 C C . ASN A 1 340 ? -20.079 -22.821 9.692 1.00 26.28 340 ASN A C 1
ATOM 2757 O O . ASN A 1 340 ? -18.954 -22.477 9.317 1.00 26.28 340 ASN A O 1
ATOM 2761 N N . PRO A 1 341 ? -20.937 -23.424 8.842 1.00 29.41 341 PRO A N 1
ATOM 2762 C CA . PRO A 1 341 ? -20.590 -23.744 7.453 1.00 29.41 341 PRO A CA 1
ATOM 2763 C C . PRO A 1 341 ? -20.322 -22.505 6.575 1.00 29.41 341 PRO A C 1
ATOM 2765 O O . PRO A 1 341 ? -19.886 -22.651 5.437 1.00 29.41 341 PRO A O 1
ATOM 2768 N N . TYR A 1 342 ? -20.511 -21.293 7.106 1.00 32.69 342 TYR A N 1
ATOM 2769 C CA . TYR A 1 342 ? -20.306 -20.021 6.411 1.00 32.69 342 TYR A CA 1
ATOM 2770 C C . TYR A 1 342 ? -18.877 -19.448 6.479 1.00 32.69 342 TYR A C 1
ATOM 2772 O O . TYR A 1 342 ? -18.614 -18.417 5.867 1.00 32.69 342 TYR A O 1
ATOM 2780 N N . TYR A 1 343 ? -17.935 -20.112 7.160 1.00 30.00 343 TYR A N 1
ATOM 2781 C CA . TYR A 1 343 ? -16.546 -19.639 7.298 1.00 30.00 343 TYR A CA 1
ATOM 2782 C C . TYR A 1 343 ? -15.493 -20.593 6.705 1.00 30.00 343 TYR A C 1
ATOM 2784 O O . TYR A 1 343 ? -14.387 -20.714 7.230 1.00 30.00 343 TYR A O 1
ATOM 2792 N N . ARG A 1 344 ? -15.799 -21.257 5.581 1.00 27.30 344 ARG A N 1
ATOM 2793 C CA . ARG A 1 344 ? -14.760 -21.811 4.693 1.00 27.30 344 ARG A CA 1
ATOM 2794 C C . ARG A 1 344 ? -14.491 -20.840 3.544 1.00 27.30 344 ARG A C 1
ATOM 2796 O O . ARG A 1 344 ? -15.294 -20.760 2.618 1.00 27.30 344 ARG A O 1
ATOM 2803 N N . GLN A 1 345 ? -13.353 -20.154 3.596 1.00 29.86 345 GLN A N 1
ATOM 2804 C CA . GLN A 1 345 ? -12.651 -19.625 2.423 1.00 29.86 345 GLN A CA 1
ATOM 2805 C C . GLN A 1 345 ? -11.192 -20.058 2.479 1.00 29.86 345 GLN A C 1
ATOM 2807 O O . GLN A 1 345 ? -10.615 -20.000 3.589 1.00 29.86 345 GLN A O 1
#

=== Feature glossary ===
The record interleaves many kinds of information about one protein. Here is each kind framed as the question it answers.

Q: Are the domains correctly placed relative to each other?
A: Predicted aligned error is AlphaFold's pairwise confidence. Unlike pLDDT (per-residue), PAE is per-residue-pair and captures whether two parts of the structure are correctly placed relative to each other. Units are ångströms of expected positional error.

Q: Which residues are in helices, strands, or loops?
A: Eight-state secondary structure (DSSP): H is the canonical α-helix, G the tighter 3₁₀-helix, I the wider π-helix; E/B are β-structure, T and S are turns and bends, and '-' is everything else. DSSP derives these from the pattern of main-chain N–H···O=C hydrogen bonds, not from the sequence.

Q: What if only a Cα trace is available?
A: P-SEA three-state annotation labels each residue as helix, strand, or coil based purely on the geometry of the Cα trace. It serves as a fallback when the full backbone (and thus DSSP) is unavailable.

Q: What are the backbone torsion angles?
A: φ (phi) and ψ (psi) are the two rotatable backbone dihedrals per residue: φ is the C(i-1)–N–Cα–C torsion, ψ is the N–Cα–C–N(i+1) torsion, both in degrees on (−180°, 180°]. α-helical residues cluster near (−60°, −45°); β-strand residues near (−120°, +130°). A Ramachandran plot is simply a scatter of (φ, ψ) for every residue.

Q: What known structures does this most resemble?
A: Structural nearest neighbors (via Foldseek easy-search vs the PDB). Reported per hit: target PDB id, E-value, and alignment TM-score. A TM-score above ~0.5 is the conventional threshold for 'same fold'.

Q: What family and function is it annotated with?
A: Database cross-references. InterPro integrates a dozen domain/family signature databases into unified entries with residue-range hits. GO terms attach function/process/location labels with evidence codes. CATH codes position the fold in a four-level structural taxonomy. Organism is the NCBI-taxonomy species name.

Q: Which residues are buried vs exposed?
A: Solvent accessibility: the surface area of each residue that a 1.4 Å water probe can touch, in Å². When only backbone atoms are present the absolute values are lower than full-atom SASA (side chains contribute most of the area) and are flagged as backbone-only.

Q: What do the diagnostic plots show?
A: Three diagnostic plots accompany the record. The Cα contact map visualizes the tertiary structure as a 2D adjacency matrix (8 Å cutoff, sequence-local contacts suppressed). The Ramachandran plot shows the distribution of backbone (φ, ψ) torsions, with points in the α and β basins reflecting secondary structure content. The PAE plot shows AlphaFold's inter-residue confidence as a color matrix.

Q: What is the amino-acid chain?
A: The amino-acid sequence is the protein's primary structure: the linear order of residues from the N-terminus to the C-terminus, written in one-letter code. Everything else here — the 3D coordinates, the secondary structure, the domain annotations — is ultimately a consequence of this string.

Q: What do the rendered images show?
A: The six renders are orthographic views along the three Cartesian axes in both directions. Representation (cartoon, sticks, or surface) and color scheme (sequence-rainbow or by-chain) vary across proteins so the training set covers all the common visualization conventions.

Q: Where is each backbone atom in 3D?
A: The mmCIF table is the protein's shape written out atom by atom. For each backbone N, Cα, C, and carbonyl O, it records an (x, y, z) coordinate triple in Å plus the residue type, chain letter, and residue number.

Q: How mobile is each atom in the crystal?
A: For experimental (PDB) structures, the B-factor (temperature factor) quantifies the positional spread of each atom in the crystal — a combination of thermal vibration and static disorder — in units of Å². High B-factors mark flexible loops or poorly resolved regions; low B-factors mark the rigid, well-ordered core.

Q: How big and how compact is the whole molecule?
A: Three whole-structure scalars: the radius of gyration (RMS distance of Cα from centroid, in Å), the count of Cα–Cα contacts (pairs closer than 8 Å and separated by more than four residues in sequence — i.e. tertiary, not local, contacts), and the bounding-box dimensions. Together they distinguish compact globular folds from extended fibres or disordered chains.

Q: What does the local fold look like, residue by residue?
A: A 3Di character summarizes, for each residue, the relative orientation of the Cα frame of its nearest spatial neighbor. Because it encodes fold topology rather than chemistry, 3Di alignments detect remote structural similarity that sequence alignment misses.

Q: How confident is the AlphaFold model at each residue?
A: For AlphaFold models, the B-factor field carries pLDDT — the model's own estimate of local accuracy on a 0–100 scale. Regions with pLDDT<50 should be treated as essentially unmodeled; they often correspond to intrinsically disordered segments.